Protein AF-A0A7S1X7X1-F1 (afdb_monomer)

Organism: NCBI:txid63592

InterPro domains:
  IPR034575 Outer envelope pore protein 21 [PTHR35993] (1-181)

Sequence (181 aa):
MQTSMIFGNQRKLGLLFRERFTSEENVSLTVDAVVNTDNCSFQGRGCVFKRFEANNGMMTHVLDKVDIGGAYSTDNDDFLATARARKTWSVGKGNRTASLKVGGEAEINTNQKVEARGRVELSTKLMNFTDEQDLKLKLGYGHKRIGVSNQFLKGPYGCIRENNWSLMTDFKDFVEVKYDL

Structure (mmCIF, N/CA/C/O backbone):
data_AF-A0A7S1X7X1-F1
#
_entry.id   AF-A0A7S1X7X1-F1
#
loop_
_atom_site.group_PDB
_atom_site.id
_atom_site.type_symbol
_atom_site.label_atom_id
_atom_site.label_alt_id
_atom_site.label_comp_id
_atom_site.label_asym_id
_atom_site.label_entity_id
_atom_site.label_seq_id
_atom_site.pdbx_PDB_ins_code
_atom_site.Cartn_x
_atom_site.Cartn_y
_atom_site.Cartn_z
_atom_site.occupancy
_atom_site.B_iso_or_equiv
_atom_site.auth_seq_id
_atom_site.auth_comp_id
_atom_site.auth_asym_id
_atom_site.auth_atom_id
_atom_site.pdbx_PDB_model_num
ATOM 1 N N . MET A 1 1 ? 5.419 -12.856 6.794 1.00 75.06 1 MET A N 1
ATOM 2 C CA . MET A 1 1 ? 6.155 -12.578 5.526 1.00 75.06 1 MET A CA 1
ATOM 3 C C . MET A 1 1 ? 5.126 -12.500 4.406 1.00 75.06 1 MET A C 1
ATOM 5 O O . MET A 1 1 ? 4.113 -13.173 4.518 1.00 75.06 1 MET A O 1
ATOM 9 N N . GLN A 1 2 ? 5.307 -11.689 3.360 1.00 80.62 2 GLN A N 1
ATOM 10 C CA . GLN A 1 2 ? 4.321 -11.614 2.275 1.00 80.62 2 GLN A CA 1
ATOM 11 C C . GLN A 1 2 ? 4.918 -12.069 0.942 1.00 80.62 2 GLN A C 1
ATOM 13 O O . GLN A 1 2 ? 5.970 -11.576 0.530 1.00 80.62 2 GLN A O 1
ATOM 18 N N . THR A 1 3 ? 4.169 -12.909 0.229 1.00 82.19 3 THR A N 1
ATOM 19 C CA . THR A 1 3 ? 4.451 -13.267 -1.163 1.00 82.19 3 THR A CA 1
ATOM 20 C C . THR A 1 3 ? 3.250 -12.917 -2.033 1.00 82.19 3 THR A C 1
ATOM 22 O O . THR A 1 3 ? 2.100 -13.125 -1.638 1.00 82.19 3 THR A O 1
ATOM 25 N N . SER A 1 4 ? 3.479 -12.357 -3.217 1.00 79.75 4 SER A N 1
ATOM 26 C CA . SER A 1 4 ? 2.411 -12.201 -4.202 1.00 79.75 4 SER A CA 1
ATOM 27 C C . SER A 1 4 ? 2.860 -12.503 -5.619 1.00 79.75 4 SER A C 1
ATOM 29 O O . SER A 1 4 ? 4.033 -12.408 -5.978 1.00 79.75 4 SER A O 1
ATOM 31 N N . MET A 1 5 ? 1.877 -12.913 -6.405 1.00 82.69 5 MET A N 1
ATOM 32 C CA . MET A 1 5 ? 1.975 -13.186 -7.818 1.00 82.69 5 MET A CA 1
ATOM 33 C C . MET A 1 5 ? 1.277 -12.056 -8.567 1.00 82.69 5 MET A C 1
ATOM 35 O O . MET A 1 5 ? 0.099 -11.784 -8.332 1.00 82.69 5 MET A O 1
ATOM 39 N N . ILE A 1 6 ? 2.008 -11.390 -9.452 1.00 80.06 6 ILE A N 1
ATOM 40 C CA . ILE A 1 6 ? 1.532 -10.221 -10.186 1.00 80.06 6 ILE A CA 1
ATOM 41 C C . ILE A 1 6 ? 1.412 -10.580 -11.664 1.00 80.06 6 ILE A C 1
ATOM 43 O O . ILE A 1 6 ? 2.379 -11.028 -12.275 1.00 80.06 6 ILE A O 1
ATOM 47 N N . PHE A 1 7 ? 0.242 -10.319 -12.241 1.00 79.69 7 PHE A N 1
ATOM 48 C CA . PHE A 1 7 ? -0.024 -10.381 -13.672 1.00 79.69 7 PHE A CA 1
ATOM 49 C C . PHE A 1 7 ? -0.391 -8.980 -14.165 1.00 79.69 7 PHE A C 1
ATOM 51 O O . PHE A 1 7 ? -1.381 -8.400 -13.723 1.00 79.69 7 PHE A O 1
ATOM 58 N N . GLY A 1 8 ? 0.429 -8.412 -15.052 1.00 70.12 8 GLY A N 1
ATOM 59 C CA . GLY A 1 8 ? 0.261 -7.043 -15.560 1.00 70.12 8 GLY A CA 1
ATOM 60 C C . GLY A 1 8 ? 0.082 -6.950 -17.076 1.00 70.12 8 GLY A C 1
ATOM 61 O O . GLY A 1 8 ? 0.086 -7.965 -17.768 1.00 70.12 8 GLY A O 1
ATOM 62 N N . ASN A 1 9 ? 0.026 -5.710 -17.588 1.00 58.03 9 ASN A N 1
ATOM 63 C CA . ASN A 1 9 ? -0.358 -5.296 -18.957 1.00 58.03 9 ASN A CA 1
ATOM 64 C C . ASN A 1 9 ? 0.498 -5.846 -20.129 1.00 58.03 9 ASN A C 1
ATOM 66 O O . ASN A 1 9 ? 0.410 -5.391 -21.262 1.00 58.03 9 ASN A O 1
ATOM 70 N N . GLN A 1 10 ? 1.354 -6.830 -19.864 1.00 54.00 10 GLN A N 1
ATOM 71 C CA . GLN A 1 10 ? 2.098 -7.600 -20.864 1.00 54.00 10 GLN A CA 1
ATOM 72 C C . GLN A 1 10 ? 2.007 -9.118 -20.623 1.00 54.00 10 GLN A C 1
ATOM 74 O O . GLN A 1 10 ? 2.819 -9.865 -21.155 1.00 54.00 10 GLN A O 1
ATOM 79 N N . ARG A 1 11 ? 1.064 -9.587 -19.786 1.00 53.50 11 ARG A N 1
ATOM 80 C CA . ARG A 1 11 ? 0.976 -10.976 -19.284 1.00 53.50 11 ARG A CA 1
ATOM 81 C C . ARG A 1 11 ? 2.267 -11.478 -18.629 1.00 53.50 11 ARG A C 1
ATOM 83 O O . ARG A 1 11 ? 2.498 -12.678 -18.535 1.00 53.50 11 ARG A O 1
ATOM 90 N N . LYS A 1 12 ? 3.106 -10.551 -18.172 1.00 69.00 12 LYS A N 1
ATOM 91 C CA . LYS A 1 12 ? 4.350 -10.861 -17.476 1.00 69.00 12 LYS A CA 1
ATOM 92 C C . LYS A 1 12 ? 4.026 -11.217 -16.038 1.00 69.00 12 LYS A C 1
ATOM 94 O O . LYS A 1 12 ? 3.314 -10.469 -15.363 1.00 69.00 12 LYS A O 1
ATOM 99 N N . LEU A 1 13 ? 4.531 -12.371 -15.630 1.00 78.25 13 LEU A N 1
ATOM 100 C CA . LEU A 1 13 ? 4.419 -12.900 -14.287 1.00 78.25 13 LEU A CA 1
ATOM 101 C C . LEU A 1 13 ? 5.568 -12.332 -13.442 1.00 78.25 13 LEU A C 1
ATOM 103 O O . LEU A 1 13 ? 6.739 -12.423 -13.807 1.00 78.25 13 LEU A O 1
ATOM 107 N N . GLY A 1 14 ? 5.218 -11.712 -12.320 1.00 82.38 14 GLY A N 1
ATOM 108 C CA . GLY A 1 14 ? 6.169 -11.225 -11.327 1.00 82.38 14 GLY A CA 1
ATOM 109 C C . GLY A 1 14 ? 5.946 -11.901 -9.982 1.00 82.38 14 GLY A C 1
ATOM 110 O O . GLY A 1 14 ? 4.802 -12.057 -9.551 1.00 82.38 14 GLY A O 1
ATOM 111 N N . LEU A 1 15 ? 7.033 -12.275 -9.311 1.00 84.56 15 LEU A N 1
ATOM 112 C CA . LEU A 1 15 ? 7.012 -12.732 -7.924 1.00 84.56 15 LEU A CA 1
ATOM 113 C C . LEU A 1 15 ? 7.460 -11.585 -7.025 1.00 84.56 15 LEU A C 1
ATOM 115 O O . LEU A 1 15 ? 8.602 -11.137 -7.125 1.00 84.56 15 LEU A O 1
ATOM 119 N N . LEU A 1 16 ? 6.565 -11.108 -6.163 1.00 84.56 16 LEU A N 1
ATOM 120 C CA . LEU A 1 16 ? 6.867 -10.114 -5.141 1.00 84.56 16 LEU A CA 1
ATOM 121 C C . LEU A 1 16 ? 7.125 -10.805 -3.809 1.00 84.56 16 LEU A C 1
ATOM 123 O O . LEU A 1 16 ? 6.301 -11.579 -3.320 1.00 84.56 16 LEU A O 1
ATOM 127 N N . PHE A 1 17 ? 8.211 -10.396 -3.173 1.00 85.12 17 PHE A N 1
ATOM 128 C CA . PHE A 1 17 ? 8.512 -10.661 -1.780 1.00 85.12 17 PHE A CA 1
ATOM 129 C C . PHE A 1 17 ? 8.470 -9.343 -1.026 1.00 85.12 17 PHE A C 1
ATOM 131 O O . PHE A 1 17 ? 9.083 -8.359 -1.440 1.00 85.12 17 PHE A O 1
ATOM 138 N N . ARG A 1 18 ? 7.726 -9.314 0.074 1.00 87.81 18 ARG A N 1
ATOM 139 C CA . ARG A 1 18 ? 7.678 -8.164 0.968 1.00 87.81 18 ARG A CA 1
ATOM 140 C C . ARG A 1 18 ? 7.848 -8.620 2.398 1.00 87.81 18 ARG A C 1
ATOM 142 O O . ARG A 1 18 ? 7.109 -9.476 2.892 1.00 87.81 18 ARG A O 1
ATOM 149 N N . GLU A 1 19 ? 8.743 -7.943 3.093 1.00 87.88 19 GLU A N 1
ATOM 150 C CA . GLU A 1 19 ? 8.911 -8.101 4.523 1.00 87.88 19 GLU A CA 1
ATOM 151 C C . GLU A 1 19 ? 8.876 -6.753 5.221 1.00 87.88 19 GLU A C 1
ATOM 153 O O . GLU A 1 19 ? 9.369 -5.741 4.719 1.00 87.88 19 GLU A O 1
ATOM 158 N N . ARG A 1 20 ? 8.228 -6.733 6.383 1.00 88.06 20 ARG A N 1
ATOM 159 C CA . ARG A 1 20 ? 8.067 -5.530 7.176 1.00 88.06 20 ARG A CA 1
ATOM 160 C C . ARG A 1 20 ? 8.475 -5.807 8.608 1.00 88.06 20 ARG A C 1
ATOM 162 O O . ARG A 1 20 ? 7.819 -6.580 9.296 1.00 88.06 20 ARG A O 1
ATOM 169 N N . PHE A 1 21 ? 9.481 -5.075 9.054 1.00 88.94 21 PHE A N 1
ATOM 170 C CA . PHE A 1 21 ? 9.950 -5.067 10.427 1.00 88.94 21 PHE A CA 1
ATOM 171 C C . PHE A 1 21 ? 9.418 -3.816 11.114 1.00 88.94 21 PHE A C 1
ATOM 173 O O . PHE A 1 21 ? 9.468 -2.714 10.560 1.00 88.94 21 PHE A O 1
ATOM 180 N N . THR A 1 22 ? 8.878 -3.976 12.313 1.00 87.75 22 THR A N 1
ATOM 181 C CA . THR A 1 22 ? 8.401 -2.871 13.147 1.00 87.75 22 THR A CA 1
ATOM 182 C C . THR A 1 22 ? 9.111 -2.926 14.483 1.00 87.75 22 THR A C 1
ATOM 184 O O . THR A 1 22 ? 9.078 -3.957 15.142 1.00 87.75 22 THR A O 1
ATOM 187 N N . SER A 1 23 ? 9.740 -1.818 14.860 1.00 89.12 23 SER A N 1
ATOM 188 C CA . SER A 1 23 ? 10.317 -1.612 16.186 1.00 89.12 23 SER A CA 1
ATOM 189 C C . SER A 1 23 ? 9.257 -1.069 17.148 1.00 89.12 23 SER A C 1
ATOM 191 O O . SER A 1 23 ? 8.293 -0.426 16.717 1.00 89.12 23 SER A O 1
ATOM 193 N N . GLU A 1 24 ? 9.468 -1.285 18.446 1.00 85.50 24 GLU A N 1
ATOM 194 C CA . GLU A 1 24 ? 8.646 -0.745 19.536 1.00 85.50 24 GLU A CA 1
ATOM 195 C C . GLU A 1 24 ? 8.566 0.788 19.496 1.00 85.50 24 GLU A C 1
ATOM 197 O O . GLU A 1 24 ? 7.541 1.378 19.826 1.00 85.50 24 GLU A O 1
ATOM 202 N N . GLU A 1 25 ? 9.596 1.452 18.970 1.00 86.31 25 GLU A N 1
ATOM 203 C CA . GLU A 1 25 ? 9.629 2.908 18.833 1.00 86.31 25 GLU A CA 1
ATOM 204 C C . GLU A 1 25 ? 8.839 3.446 17.626 1.00 86.31 25 GLU A C 1
ATOM 206 O O . GLU A 1 25 ? 9.125 4.539 17.132 1.00 86.31 25 GLU A O 1
ATOM 211 N N . ASN A 1 26 ? 7.873 2.707 17.079 1.00 87.81 26 ASN A N 1
ATOM 212 C CA . ASN A 1 26 ? 7.107 3.121 15.895 1.00 87.81 26 ASN A CA 1
ATOM 213 C C . ASN A 1 26 ? 7.971 3.384 14.644 1.00 87.81 26 ASN A C 1
ATOM 215 O O . ASN A 1 26 ? 7.577 4.129 13.744 1.00 87.81 26 ASN A O 1
ATOM 219 N N . VAL A 1 27 ? 9.149 2.768 14.551 1.00 89.81 27 VAL A N 1
ATOM 220 C CA . VAL A 1 27 ? 9.949 2.746 13.319 1.00 89.81 27 VAL A CA 1
ATOM 221 C C . VAL A 1 27 ? 9.577 1.498 12.533 1.00 89.81 27 VAL A C 1
ATOM 223 O O . VAL A 1 27 ? 9.472 0.413 13.101 1.00 89.81 27 VAL A O 1
ATOM 226 N N . SER A 1 28 ? 9.372 1.627 11.224 1.00 91.06 28 SER A N 1
ATOM 227 C CA . SER A 1 28 ? 9.168 0.475 10.353 1.00 91.06 28 SER A CA 1
ATOM 228 C C . SER A 1 28 ? 10.110 0.470 9.164 1.00 91.06 28 SER A C 1
ATOM 230 O O . SER A 1 28 ? 10.152 1.443 8.412 1.00 91.06 28 SER A O 1
ATOM 232 N N . LEU A 1 29 ? 10.791 -0.657 8.984 1.00 91.12 29 LEU A N 1
ATOM 233 C CA . LEU A 1 29 ? 11.561 -1.000 7.798 1.00 91.12 29 LEU A CA 1
ATOM 234 C C . LEU A 1 29 ? 10.695 -1.910 6.924 1.00 91.12 29 LEU A C 1
ATOM 236 O O . LEU A 1 29 ? 10.065 -2.842 7.415 1.00 91.12 29 LEU A O 1
ATOM 240 N N . THR A 1 30 ? 10.603 -1.622 5.635 1.00 90.12 30 THR A N 1
ATOM 241 C CA . THR A 1 30 ? 9.925 -2.471 4.652 1.00 90.12 30 THR A CA 1
ATOM 242 C C . THR A 1 30 ? 10.872 -2.717 3.499 1.00 90.12 30 THR A C 1
ATOM 244 O O . THR A 1 30 ? 11.404 -1.760 2.939 1.00 90.12 30 THR A O 1
ATOM 247 N N . VAL A 1 31 ? 11.078 -3.982 3.163 1.00 88.50 31 VAL A N 1
ATOM 248 C CA . VAL A 1 31 ? 11.886 -4.398 2.022 1.00 88.50 31 VAL A CA 1
ATOM 249 C C . VAL A 1 31 ? 10.969 -5.122 1.055 1.00 88.50 31 VAL A C 1
ATOM 251 O O . VAL A 1 31 ? 10.324 -6.103 1.424 1.00 88.50 31 VAL A O 1
ATOM 254 N N . ASP A 1 32 ? 10.912 -4.604 -0.165 1.00 87.44 32 ASP A N 1
ATOM 255 C CA . ASP A 1 32 ? 10.144 -5.151 -1.271 1.00 87.44 32 ASP A CA 1
ATOM 256 C C . ASP A 1 32 ? 11.111 -5.584 -2.368 1.00 87.44 32 ASP A C 1
ATOM 258 O O . ASP A 1 32 ? 12.030 -4.842 -2.714 1.00 87.44 32 ASP A O 1
ATOM 262 N N . ALA A 1 33 ? 10.890 -6.758 -2.940 1.00 86.12 33 ALA A N 1
ATOM 263 C CA . ALA A 1 33 ? 11.669 -7.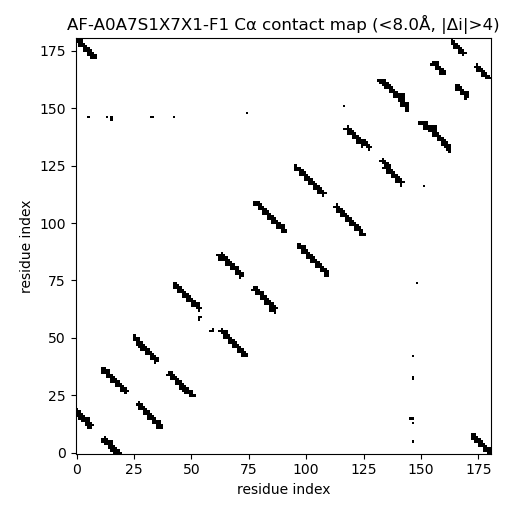271 -4.053 1.00 86.12 33 ALA A CA 1
ATOM 264 C C . ALA A 1 33 ? 10.752 -7.937 -5.071 1.00 86.12 33 ALA A C 1
ATOM 266 O O . ALA A 1 33 ? 9.893 -8.733 -4.695 1.00 86.12 33 ALA A O 1
ATOM 267 N N . VAL A 1 34 ? 10.938 -7.631 -6.351 1.00 85.00 34 VAL A N 1
ATOM 268 C CA . VAL A 1 34 ? 10.198 -8.241 -7.452 1.00 85.00 34 VAL A CA 1
ATOM 269 C C . VAL A 1 34 ? 11.144 -8.893 -8.430 1.00 85.00 34 VAL A C 1
ATOM 271 O O . VAL A 1 34 ? 12.086 -8.273 -8.917 1.00 85.00 34 VAL A O 1
ATOM 274 N N . VAL A 1 35 ? 10.850 -10.154 -8.723 1.00 86.69 35 VAL A N 1
ATOM 275 C CA . VAL A 1 35 ? 11.524 -10.939 -9.750 1.00 86.69 35 VAL A CA 1
ATOM 276 C C . VAL A 1 35 ? 10.563 -11.107 -10.913 1.00 86.69 35 VAL A C 1
ATOM 278 O O . VAL A 1 35 ? 9.477 -11.667 -10.755 1.00 86.69 35 VAL A O 1
ATOM 281 N N . ASN A 1 36 ? 10.956 -10.617 -12.083 1.00 82.69 36 ASN A N 1
ATOM 282 C CA . ASN A 1 36 ? 10.229 -10.869 -13.319 1.00 82.69 36 ASN A CA 1
ATOM 283 C C . ASN A 1 36 ? 10.624 -12.248 -13.860 1.00 82.69 36 ASN A C 1
ATOM 285 O O . ASN A 1 36 ? 11.807 -12.516 -14.056 1.00 82.69 36 ASN A O 1
ATOM 289 N N . THR A 1 37 ? 9.652 -13.126 -14.097 1.00 83.38 37 THR A N 1
ATOM 290 C CA . THR A 1 37 ? 9.929 -14.512 -14.506 1.00 83.38 37 THR A CA 1
ATOM 291 C C . THR A 1 37 ? 10.293 -14.657 -15.984 1.00 83.38 37 THR A C 1
ATOM 293 O O . THR A 1 37 ? 10.736 -15.724 -16.383 1.00 83.38 37 THR A O 1
ATOM 296 N N . ASP A 1 38 ? 10.079 -13.624 -16.802 1.00 82.56 38 ASP A N 1
ATOM 297 C CA . ASP A 1 38 ? 10.364 -13.643 -18.245 1.00 82.56 38 ASP A CA 1
ATOM 298 C C . ASP A 1 38 ? 11.859 -13.423 -18.531 1.00 82.56 38 ASP A C 1
ATOM 300 O O . ASP A 1 38 ? 12.499 -14.174 -19.260 1.00 82.56 38 ASP A O 1
ATOM 304 N N . ASN A 1 39 ? 12.446 -12.408 -17.895 1.00 81.56 39 ASN A N 1
ATOM 305 C CA . ASN A 1 39 ? 13.832 -11.985 -18.118 1.00 81.56 39 ASN A CA 1
ATOM 306 C C . ASN A 1 39 ? 14.728 -12.144 -16.877 1.00 81.56 39 ASN A C 1
ATOM 308 O O . ASN A 1 39 ? 15.867 -11.679 -16.892 1.00 81.56 39 ASN A O 1
ATOM 312 N N . CYS A 1 40 ? 14.206 -12.725 -15.792 1.00 80.88 40 CYS A N 1
ATOM 313 C CA . CYS A 1 40 ? 14.877 -12.838 -14.494 1.00 80.88 40 CYS A CA 1
ATOM 314 C C . CYS A 1 40 ? 15.381 -11.496 -13.930 1.00 80.88 40 CYS A C 1
ATOM 316 O O . CYS A 1 40 ? 16.285 -11.479 -13.093 1.00 80.88 40 CYS A O 1
ATOM 318 N N . SER A 1 41 ? 14.820 -10.359 -14.364 1.00 82.88 41 SER A N 1
ATOM 319 C CA . SER A 1 41 ? 15.233 -9.056 -13.844 1.00 82.88 41 SER A CA 1
ATOM 320 C C . SER A 1 41 ? 14.734 -8.868 -12.417 1.00 82.88 41 SER A C 1
ATOM 322 O O . SER A 1 41 ? 13.586 -9.203 -12.107 1.00 82.88 41 SER A O 1
ATOM 324 N N . PHE A 1 42 ? 15.579 -8.267 -11.587 1.00 82.62 42 PHE A N 1
ATOM 325 C CA . PHE A 1 42 ? 15.311 -8.002 -10.181 1.00 82.62 42 PHE A CA 1
ATOM 326 C C . PHE A 1 42 ? 15.081 -6.509 -9.936 1.00 82.62 42 PHE A C 1
ATOM 328 O O . PHE A 1 42 ? 15.837 -5.675 -10.430 1.00 82.62 42 PHE A O 1
ATOM 335 N N . GLN A 1 43 ? 14.063 -6.188 -9.141 1.00 84.19 43 GLN A N 1
ATOM 336 C CA . GLN A 1 43 ? 13.751 -4.831 -8.695 1.00 84.19 43 GLN A CA 1
ATOM 337 C C . GLN A 1 43 ? 13.580 -4.830 -7.180 1.00 84.19 43 GLN A C 1
ATOM 339 O O . GLN A 1 43 ? 12.740 -5.555 -6.654 1.00 84.19 43 GLN A O 1
ATOM 344 N N . GLY A 1 44 ? 14.364 -4.026 -6.472 1.00 84.44 44 GLY A N 1
ATOM 345 C CA . GLY A 1 44 ? 14.341 -3.908 -5.021 1.00 84.44 44 GLY A CA 1
ATOM 346 C C . GLY A 1 44 ? 13.936 -2.511 -4.566 1.00 84.44 44 GLY A C 1
ATOM 347 O O . GLY A 1 44 ? 14.305 -1.497 -5.163 1.00 84.44 44 GLY A O 1
ATOM 348 N N . ARG A 1 45 ? 13.207 -2.442 -3.455 1.00 87.38 45 ARG A N 1
ATOM 349 C CA . ARG A 1 45 ? 12.899 -1.192 -2.766 1.00 87.38 45 ARG A CA 1
ATOM 350 C C . ARG A 1 45 ? 12.999 -1.371 -1.258 1.00 87.38 45 ARG A C 1
ATOM 352 O O . ARG A 1 45 ? 12.255 -2.145 -0.664 1.00 87.38 45 ARG A O 1
ATOM 359 N N . GLY A 1 46 ? 13.872 -0.590 -0.633 1.00 89.62 46 GLY A N 1
ATOM 360 C CA . GLY A 1 46 ? 13.969 -0.475 0.820 1.00 89.62 46 GLY A CA 1
ATOM 361 C C . GLY A 1 46 ? 13.284 0.799 1.296 1.00 89.62 46 GLY A C 1
ATOM 362 O O . GLY A 1 46 ? 13.458 1.854 0.695 1.00 89.62 46 GLY A O 1
ATOM 363 N N . CYS A 1 47 ? 12.491 0.726 2.359 1.00 90.38 47 CYS A N 1
ATOM 364 C CA . CYS A 1 47 ? 11.821 1.884 2.942 1.00 90.38 47 CYS A CA 1
ATOM 365 C C . CYS A 1 47 ? 11.968 1.899 4.459 1.00 90.38 47 CYS A C 1
ATOM 367 O O . CYS A 1 47 ? 11.640 0.911 5.108 1.00 90.38 47 CYS A O 1
ATOM 369 N N . VAL A 1 48 ? 12.340 3.040 5.029 1.00 93.31 48 VAL A N 1
ATOM 370 C CA . VAL A 1 48 ? 12.376 3.266 6.476 1.00 93.31 48 VAL A CA 1
ATOM 371 C C . VAL A 1 48 ? 11.452 4.422 6.806 1.00 93.31 48 VAL A C 1
ATOM 373 O O . VAL A 1 48 ? 11.575 5.494 6.225 1.00 93.31 48 VAL A O 1
ATOM 376 N N . PHE A 1 49 ? 10.538 4.213 7.748 1.00 93.25 49 PHE A N 1
ATOM 377 C CA . PHE A 1 49 ? 9.575 5.220 8.182 1.00 93.25 49 PHE A CA 1
ATOM 378 C C . PHE A 1 49 ? 9.508 5.303 9.699 1.00 93.25 49 PHE A C 1
ATOM 380 O O . PHE A 1 49 ? 9.379 4.277 10.364 1.00 93.25 49 PHE A O 1
ATOM 387 N N . LYS A 1 50 ? 9.497 6.521 10.237 1.00 92.88 50 LYS A N 1
ATOM 388 C CA . LYS A 1 50 ? 9.023 6.805 11.590 1.00 92.88 50 LYS A CA 1
ATOM 389 C C . LYS A 1 50 ? 7.533 7.120 11.522 1.00 92.88 50 LYS A C 1
ATOM 391 O O . LYS A 1 50 ? 7.108 7.968 10.736 1.00 92.88 50 LYS A O 1
ATOM 396 N N . ARG A 1 51 ? 6.747 6.429 12.340 1.00 90.75 51 ARG A N 1
ATOM 397 C CA . ARG A 1 51 ? 5.306 6.627 12.459 1.00 90.75 51 ARG A CA 1
ATOM 398 C C . ARG A 1 51 ? 4.974 7.535 13.632 1.00 90.75 51 ARG A C 1
ATOM 400 O O . ARG A 1 51 ? 5.453 7.333 14.744 1.00 90.75 51 ARG A O 1
ATOM 407 N N . PHE A 1 52 ? 4.061 8.457 13.374 1.00 88.75 52 PHE A N 1
ATOM 408 C CA . PHE A 1 52 ? 3.437 9.339 14.342 1.00 88.75 52 PHE A CA 1
ATOM 409 C C . PHE A 1 52 ? 1.936 9.070 14.340 1.00 88.75 52 PHE A C 1
ATOM 411 O O . PHE A 1 52 ? 1.271 9.142 13.301 1.00 88.75 52 PHE A O 1
ATOM 418 N N . GLU A 1 53 ? 1.401 8.724 15.504 1.00 85.69 53 GLU A N 1
ATOM 419 C CA . GLU A 1 53 ? -0.032 8.532 15.692 1.00 85.69 53 GLU A CA 1
ATOM 420 C C . GLU A 1 53 ? -0.622 9.785 16.328 1.00 85.69 53 GLU A C 1
ATOM 422 O O . GLU A 1 53 ? -0.097 10.310 17.313 1.00 85.69 53 GLU A O 1
ATOM 427 N N . ALA A 1 54 ? -1.706 10.289 15.745 1.00 77.69 54 ALA A N 1
ATOM 428 C CA . ALA A 1 54 ? -2.433 11.411 16.307 1.00 77.69 54 ALA A CA 1
ATOM 429 C C . ALA A 1 54 ? -3.297 10.878 17.456 1.00 77.69 54 ALA A C 1
ATOM 431 O O . ALA A 1 54 ? -4.464 10.557 17.261 1.00 77.69 54 ALA A O 1
ATOM 432 N N . ASN A 1 55 ? -2.695 10.736 18.639 1.00 67.50 55 ASN A N 1
ATOM 433 C CA . ASN A 1 55 ? -3.382 10.181 19.806 1.00 67.50 55 ASN A CA 1
ATOM 434 C C . ASN A 1 55 ? -3.907 11.266 20.757 1.00 67.50 55 ASN A C 1
ATOM 436 O O . ASN A 1 55 ? -4.844 10.987 21.488 1.00 67.50 55 ASN A O 1
ATOM 440 N N . ASN A 1 56 ? -3.384 12.501 20.711 1.00 55.72 56 ASN A N 1
ATOM 441 C CA . ASN A 1 56 ? -3.864 13.632 21.518 1.00 55.72 56 ASN A CA 1
ATOM 442 C C . ASN A 1 56 ? -3.655 14.976 20.787 1.00 55.72 56 ASN A C 1
ATOM 444 O O . ASN A 1 56 ? -2.538 15.284 20.374 1.00 55.72 56 ASN A O 1
ATOM 448 N N . GLY A 1 57 ? -4.717 15.782 20.634 1.00 64.06 57 GLY A N 1
ATOM 449 C CA . GLY A 1 57 ? -4.657 17.158 20.104 1.00 64.06 57 GLY A CA 1
ATOM 450 C C . GLY A 1 57 ? -5.597 17.466 18.926 1.00 64.06 57 GLY A C 1
ATOM 451 O O . GLY A 1 57 ? -6.333 16.609 18.439 1.00 64.06 57 GLY A O 1
ATOM 452 N N . MET A 1 58 ? -5.542 18.707 18.429 1.00 58.31 58 MET A N 1
ATOM 453 C CA . MET A 1 58 ? -6.395 19.227 17.339 1.00 58.31 58 MET A CA 1
ATOM 454 C C . MET A 1 58 ? -6.227 18.462 16.006 1.00 58.31 58 MET A C 1
ATOM 456 O O . MET A 1 58 ? -7.143 18.409 15.189 1.00 58.31 58 MET A O 1
ATOM 460 N N . MET A 1 59 ? -5.076 17.808 15.810 1.00 61.59 59 MET A N 1
ATOM 461 C CA . MET A 1 59 ? -4.757 16.986 14.631 1.00 61.59 59 MET A CA 1
ATOM 462 C C . MET A 1 59 ? -5.599 15.705 14.517 1.00 61.59 59 MET A C 1
ATOM 464 O O . MET A 1 59 ? -5.741 15.179 13.414 1.00 61.59 59 MET A O 1
ATOM 468 N N . THR A 1 60 ? -6.189 15.218 15.614 1.00 66.69 60 THR A N 1
ATOM 469 C CA . THR A 1 60 ? -6.967 13.961 15.643 1.00 66.69 60 THR A CA 1
ATOM 470 C C . THR A 1 60 ? -8.210 14.006 14.751 1.00 66.69 60 THR A C 1
ATOM 472 O O . THR A 1 60 ? -8.612 12.991 14.178 1.00 66.69 60 THR A O 1
ATOM 475 N N . HIS A 1 61 ? -8.798 15.188 14.555 1.00 68.38 61 HIS A N 1
ATOM 476 C CA . HIS A 1 61 ? -9.933 15.372 13.651 1.00 68.38 61 HIS A CA 1
ATOM 477 C C . HIS A 1 61 ? -9.533 15.294 12.172 1.00 68.38 61 HIS A C 1
ATOM 479 O O . HIS A 1 61 ? -10.354 14.908 11.340 1.00 68.38 61 HIS A O 1
ATOM 485 N N . VAL A 1 62 ? -8.273 15.600 11.846 1.00 73.81 62 VAL A N 1
ATOM 486 C CA . VAL A 1 62 ? -7.791 15.735 10.464 1.00 73.81 62 VAL A CA 1
ATOM 487 C C . VAL A 1 62 ? -7.062 14.474 9.993 1.00 73.81 62 VAL A C 1
ATOM 489 O O . VAL A 1 62 ? -7.288 14.020 8.873 1.00 73.81 62 VAL A O 1
ATOM 492 N N . LEU A 1 63 ? -6.224 13.867 10.839 1.00 84.06 63 LEU A N 1
ATOM 493 C CA . LEU A 1 63 ? -5.380 12.719 10.493 1.00 84.06 63 LEU A CA 1
ATOM 494 C C . LEU A 1 63 ? -5.365 11.687 11.620 1.00 84.06 63 LEU A C 1
ATOM 496 O O . LEU A 1 63 ? -5.434 12.043 12.790 1.00 84.06 63 LEU A O 1
ATOM 500 N N . ASP A 1 64 ? -5.246 10.407 11.264 1.00 86.50 64 ASP A N 1
ATOM 501 C CA . ASP A 1 64 ? -5.008 9.347 12.254 1.00 86.50 64 ASP A CA 1
ATOM 502 C C . ASP A 1 64 ? -3.516 9.061 12.394 1.00 86.50 64 ASP A C 1
ATOM 504 O O . ASP A 1 64 ? -3.011 8.859 13.495 1.00 86.50 64 ASP A O 1
ATOM 508 N N . LYS A 1 65 ? -2.812 8.971 11.255 1.00 88.38 65 LYS A N 1
ATOM 509 C CA . LYS A 1 65 ? -1.399 8.577 11.218 1.00 88.38 65 LYS A CA 1
ATOM 510 C C . LYS A 1 65 ? -0.631 9.363 10.175 1.00 88.38 65 LYS A C 1
ATOM 512 O O . LYS A 1 65 ? -1.137 9.587 9.070 1.00 88.38 65 LYS A O 1
ATOM 517 N N . VAL A 1 66 ? 0.607 9.685 10.523 1.00 90.81 66 VAL A N 1
ATOM 518 C CA . VAL A 1 66 ? 1.601 10.284 9.639 1.00 90.81 66 VAL A CA 1
ATOM 519 C C . VAL A 1 66 ? 2.868 9.440 9.704 1.00 90.81 66 VAL A C 1
ATOM 521 O O . VAL A 1 66 ? 3.376 9.175 10.786 1.00 90.81 66 VAL A O 1
ATOM 524 N N . ASP A 1 67 ? 3.372 9.003 8.556 1.00 91.44 67 ASP A N 1
ATOM 525 C CA . ASP A 1 67 ? 4.642 8.290 8.446 1.00 91.44 67 ASP A CA 1
ATOM 526 C C . ASP A 1 67 ? 5.627 9.195 7.679 1.00 91.44 67 ASP A C 1
ATOM 528 O O . ASP A 1 67 ? 5.315 9.647 6.576 1.00 91.44 67 ASP A O 1
ATOM 532 N N . ILE A 1 68 ? 6.807 9.464 8.243 1.00 92.88 68 ILE A N 1
ATOM 533 C CA . ILE A 1 68 ? 7.870 10.262 7.605 1.00 92.88 68 ILE A CA 1
ATOM 534 C C . ILE A 1 68 ? 9.124 9.407 7.519 1.00 92.88 68 ILE A C 1
ATOM 536 O O . ILE A 1 68 ? 9.481 8.721 8.478 1.00 92.88 68 ILE A O 1
ATOM 540 N N . GLY A 1 69 ? 9.797 9.422 6.375 1.00 93.19 69 GLY A N 1
ATOM 541 C CA . GLY A 1 69 ? 11.034 8.678 6.228 1.00 93.19 69 GLY A CA 1
ATOM 542 C C . GLY A 1 69 ? 11.601 8.700 4.823 1.00 93.19 69 GLY A C 1
ATOM 543 O O . GLY A 1 69 ? 11.368 9.637 4.065 1.00 93.19 69 GLY A O 1
ATOM 544 N N . GLY A 1 70 ? 12.366 7.667 4.497 1.00 91.69 70 GLY A N 1
ATOM 545 C CA . GLY A 1 70 ? 13.092 7.549 3.242 1.00 91.69 70 GLY A CA 1
ATOM 546 C C . GLY A 1 70 ? 12.816 6.222 2.553 1.00 91.69 70 GLY A C 1
ATOM 547 O O . GLY A 1 70 ? 12.566 5.205 3.204 1.00 91.69 70 GLY A O 1
ATOM 548 N N . ALA A 1 71 ? 12.885 6.219 1.230 1.00 89.31 71 ALA A N 1
ATOM 549 C CA . ALA A 1 71 ? 12.920 5.007 0.433 1.00 89.31 71 ALA A CA 1
ATOM 550 C C . ALA A 1 71 ? 14.093 5.050 -0.544 1.00 89.31 71 ALA A C 1
ATOM 552 O O . ALA A 1 71 ? 14.430 6.110 -1.051 1.00 89.31 71 ALA A O 1
ATOM 553 N N . TYR A 1 72 ? 14.678 3.897 -0.825 1.00 88.06 72 TYR A N 1
ATOM 554 C CA . TYR A 1 72 ? 15.649 3.709 -1.893 1.00 88.06 72 TYR A CA 1
ATOM 555 C C . TYR A 1 72 ? 15.092 2.677 -2.868 1.00 88.06 72 TYR A C 1
ATOM 557 O O . TYR A 1 72 ? 14.537 1.660 -2.440 1.00 88.06 72 TYR A O 1
ATOM 565 N N . SER A 1 73 ? 15.190 2.960 -4.164 1.00 83.50 73 SER A N 1
ATOM 566 C CA . SER A 1 73 ? 14.657 2.112 -5.231 1.00 83.50 73 SER A CA 1
ATOM 567 C C . SER A 1 73 ? 15.766 1.784 -6.216 1.00 83.50 73 SER A C 1
ATOM 569 O O . SER A 1 73 ? 16.318 2.699 -6.820 1.00 83.50 73 SER A O 1
ATOM 571 N N . THR A 1 74 ? 16.040 0.498 -6.438 1.00 82.50 74 THR A N 1
ATOM 572 C CA . THR A 1 74 ? 17.098 0.069 -7.369 1.00 82.50 74 THR A CA 1
ATOM 573 C C . THR A 1 74 ? 16.786 0.447 -8.816 1.00 82.50 74 THR A C 1
ATOM 575 O O . THR A 1 74 ? 17.698 0.685 -9.591 1.00 82.50 74 THR A O 1
ATOM 578 N N . ASP A 1 75 ? 15.502 0.536 -9.179 1.00 77.25 75 ASP A N 1
ATOM 579 C CA . ASP A 1 75 ? 15.067 0.853 -10.550 1.00 77.25 75 ASP A CA 1
ATOM 580 C C . ASP A 1 75 ? 15.515 2.233 -11.037 1.00 77.25 75 ASP A C 1
ATOM 582 O O . ASP A 1 75 ? 15.827 2.406 -12.211 1.00 77.25 75 ASP A O 1
ATOM 586 N N . ASN A 1 76 ? 15.493 3.217 -10.137 1.00 74.44 76 ASN A N 1
ATOM 587 C CA . ASN A 1 76 ? 15.841 4.603 -10.447 1.00 74.44 76 ASN A CA 1
ATOM 588 C C . ASN A 1 76 ? 17.209 4.993 -9.880 1.00 74.44 76 ASN A C 1
ATOM 590 O O . ASN A 1 76 ? 17.632 6.121 -10.106 1.00 74.44 76 ASN A O 1
ATOM 594 N N . ASP A 1 77 ? 17.834 4.093 -9.113 1.00 84.00 77 ASP A N 1
ATOM 595 C CA . ASP A 1 77 ? 19.040 4.342 -8.321 1.00 84.00 77 ASP A CA 1
ATOM 596 C C . ASP A 1 77 ? 18.980 5.678 -7.552 1.00 84.00 77 ASP A C 1
ATOM 598 O O . ASP A 1 77 ? 19.867 6.523 -7.636 1.00 84.00 77 ASP A O 1
ATOM 602 N N . ASP A 1 78 ? 17.866 5.909 -6.846 1.00 85.62 78 ASP A N 1
ATOM 603 C CA . ASP A 1 78 ? 17.572 7.203 -6.219 1.00 85.62 78 ASP A CA 1
ATOM 604 C C . ASP A 1 78 ? 16.984 7.044 -4.811 1.00 85.62 78 ASP A C 1
ATOM 606 O O . ASP A 1 78 ? 16.263 6.083 -4.499 1.00 85.62 78 ASP A O 1
ATOM 610 N N . PHE A 1 79 ? 17.279 8.034 -3.969 1.00 88.00 79 PHE A N 1
ATOM 611 C CA . PHE A 1 79 ? 16.726 8.188 -2.633 1.00 88.00 79 PHE A CA 1
ATOM 612 C C . PHE A 1 79 ? 15.514 9.123 -2.659 1.00 88.00 79 PHE A C 1
ATOM 614 O O . PHE A 1 79 ? 15.520 10.204 -3.242 1.00 88.00 79 PHE A O 1
ATOM 621 N N . LEU A 1 80 ? 14.452 8.700 -1.980 1.00 88.94 80 LEU A N 1
ATOM 622 C CA . LEU A 1 80 ? 13.163 9.375 -1.937 1.00 88.94 80 LEU A CA 1
ATOM 623 C C . LEU A 1 80 ? 12.818 9.736 -0.495 1.00 88.94 80 LEU A C 1
ATOM 625 O O . LEU A 1 80 ? 12.446 8.864 0.296 1.00 88.94 80 LEU A O 1
ATOM 629 N N . ALA A 1 81 ? 12.866 11.020 -0.157 1.00 91.12 81 ALA A N 1
ATOM 630 C CA . ALA A 1 81 ? 12.271 11.515 1.077 1.00 91.12 81 ALA A CA 1
ATOM 631 C C . ALA A 1 81 ? 10.747 11.437 0.943 1.00 91.12 81 ALA A C 1
ATOM 633 O O . ALA A 1 81 ? 10.165 11.976 0.007 1.00 91.12 81 ALA A O 1
ATOM 634 N N . THR A 1 82 ? 10.089 10.720 1.846 1.00 90.62 82 THR A N 1
ATOM 635 C CA . THR A 1 82 ? 8.683 10.350 1.706 1.00 90.62 82 THR A CA 1
ATOM 636 C C . THR A 1 82 ? 7.895 10.731 2.953 1.00 90.62 82 THR A C 1
ATOM 638 O O . THR A 1 82 ? 8.241 10.337 4.068 1.00 90.62 82 THR A O 1
ATOM 641 N N . ALA A 1 83 ? 6.786 11.438 2.755 1.00 92.44 83 ALA A N 1
ATOM 642 C CA . ALA A 1 83 ? 5.798 11.731 3.783 1.00 92.44 83 ALA A CA 1
ATOM 643 C C . ALA A 1 83 ? 4.456 11.099 3.405 1.00 92.44 83 ALA A C 1
ATOM 645 O O . ALA A 1 83 ? 3.985 11.224 2.274 1.00 92.44 83 ALA A O 1
ATOM 646 N N . ARG A 1 84 ? 3.822 10.408 4.350 1.00 91.69 84 ARG A N 1
ATOM 647 C CA . ARG A 1 84 ? 2.527 9.749 4.160 1.00 91.69 84 ARG A CA 1
ATOM 648 C C . ARG A 1 84 ? 1.583 10.161 5.263 1.00 91.69 84 ARG A C 1
ATOM 650 O O . ARG A 1 84 ? 1.961 10.172 6.426 1.00 91.69 84 ARG A O 1
ATOM 657 N N . ALA A 1 85 ? 0.338 10.422 4.909 1.00 91.69 85 ALA A N 1
ATOM 658 C CA . ALA A 1 85 ? -0.706 10.752 5.863 1.00 91.69 85 ALA A CA 1
ATOM 659 C C . ALA A 1 85 ? -1.959 9.937 5.554 1.00 91.69 85 ALA A C 1
ATOM 661 O O . ALA A 1 85 ? -2.258 9.658 4.390 1.00 91.69 85 ALA A O 1
ATOM 662 N N . ARG A 1 86 ? -2.698 9.524 6.586 1.00 91.81 86 ARG A N 1
ATOM 663 C CA . ARG A 1 86 ? -3.952 8.784 6.406 1.00 91.81 86 ARG A CA 1
ATOM 664 C C . ARG A 1 86 ? -5.004 9.159 7.440 1.00 91.81 86 ARG A C 1
ATOM 666 O O . ARG A 1 86 ? -4.679 9.397 8.605 1.00 91.81 86 ARG A O 1
ATOM 673 N N . LYS A 1 87 ? -6.261 9.088 7.014 1.00 91.25 87 LYS A N 1
ATOM 674 C CA . LYS A 1 87 ? -7.453 9.219 7.845 1.00 91.25 87 LYS A CA 1
ATOM 675 C C . LYS A 1 87 ? -8.444 8.108 7.517 1.00 91.25 87 LYS A C 1
ATOM 677 O O . LYS A 1 87 ? -8.621 7.743 6.355 1.00 91.25 87 LYS A O 1
ATOM 682 N N . THR A 1 88 ? -9.052 7.545 8.546 1.00 89.38 88 THR A N 1
ATOM 683 C CA . THR A 1 88 ? -9.979 6.425 8.465 1.00 89.38 88 THR A CA 1
ATOM 684 C C . THR A 1 88 ? -11.230 6.783 9.246 1.00 89.38 88 THR A C 1
ATOM 686 O O . TH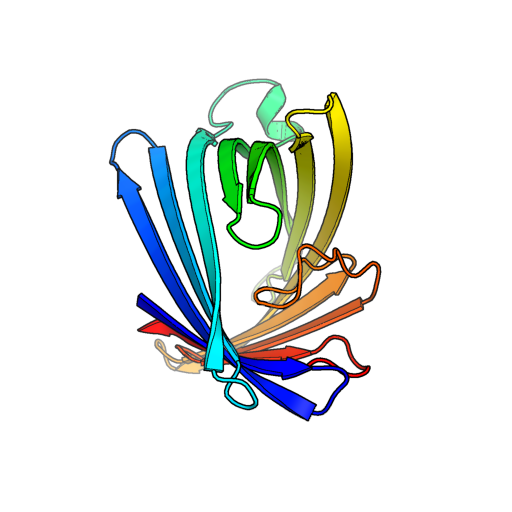R A 1 88 ? -11.159 7.174 10.407 1.00 89.38 88 THR A O 1
ATOM 689 N N . TRP A 1 89 ? -12.381 6.622 8.612 1.00 88.31 89 TRP A N 1
ATOM 690 C CA . TRP A 1 89 ? -13.686 6.782 9.228 1.00 88.31 89 TRP A CA 1
ATOM 691 C C . TRP A 1 89 ? -14.410 5.447 9.202 1.00 88.31 89 TRP A C 1
ATOM 693 O O . TRP A 1 89 ? -14.446 4.768 8.173 1.00 88.31 89 TRP A O 1
ATOM 703 N N . SER A 1 90 ? -15.017 5.082 10.322 1.00 86.00 90 SER A N 1
ATOM 704 C CA . SER A 1 90 ? -15.964 3.972 10.376 1.00 86.00 90 SER A CA 1
ATOM 705 C C . SER A 1 90 ? -17.331 4.485 9.932 1.00 86.00 90 SER A C 1
ATOM 707 O O . SER A 1 90 ? -17.843 5.456 10.483 1.00 86.00 90 SER A O 1
ATOM 709 N N . VAL A 1 91 ? -17.9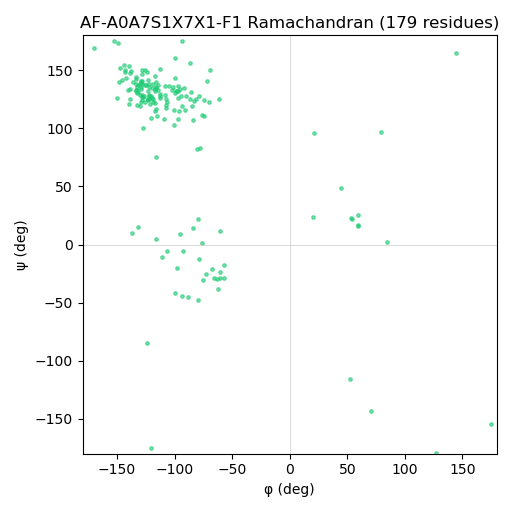08 3.854 8.914 1.00 81.31 91 VAL A N 1
ATOM 710 C CA . VAL A 1 91 ? -19.180 4.236 8.296 1.00 81.31 91 VAL A CA 1
ATOM 711 C C . VAL A 1 91 ? -20.135 3.051 8.402 1.00 81.31 91 VAL A C 1
ATOM 713 O O . VAL A 1 91 ? -19.844 1.974 7.895 1.00 81.31 91 VAL A O 1
ATOM 716 N N . GLY A 1 92 ? -21.280 3.224 9.056 1.00 72.50 92 GLY A N 1
ATOM 717 C CA . GLY A 1 92 ? -22.296 2.174 9.184 1.00 72.50 92 GLY A CA 1
ATOM 718 C C . GLY A 1 92 ? -23.007 2.195 10.536 1.00 72.50 92 GLY A C 1
ATOM 719 O O . GLY A 1 92 ? -22.547 2.835 11.479 1.00 72.50 92 GLY A O 1
ATOM 720 N N . LYS A 1 93 ? -24.146 1.501 10.621 1.00 61.91 93 LYS A N 1
ATOM 721 C CA . LYS A 1 93 ? -24.920 1.287 11.855 1.00 61.91 93 LYS A CA 1
ATOM 722 C C . LYS A 1 93 ? -25.145 -0.219 12.052 1.00 61.91 93 LYS A C 1
ATOM 724 O O . LYS A 1 93 ? -25.481 -0.911 11.094 1.00 61.91 93 LYS A O 1
ATOM 729 N N . GLY A 1 94 ? -24.997 -0.715 13.282 1.00 65.38 94 GLY A N 1
ATOM 730 C CA . GLY A 1 94 ? -25.226 -2.128 13.625 1.00 65.38 94 GLY A CA 1
ATOM 731 C C . GLY A 1 94 ? -24.157 -3.085 13.071 1.00 65.38 94 GLY A C 1
ATOM 732 O O . GLY A 1 94 ? -22.985 -2.732 13.011 1.00 65.38 94 GLY A O 1
ATOM 733 N N . ASN A 1 95 ? -24.562 -4.286 12.641 1.00 58.91 95 ASN A N 1
ATOM 734 C CA . ASN A 1 95 ? -23.661 -5.387 12.245 1.00 58.91 95 ASN A CA 1
ATOM 735 C C . ASN A 1 95 ? -22.989 -5.236 10.860 1.00 58.91 95 ASN A C 1
ATOM 737 O O . ASN A 1 95 ? -22.261 -6.130 10.437 1.00 58.91 95 ASN A O 1
ATOM 741 N N . ARG A 1 96 ? -23.227 -4.140 10.124 1.00 62.25 96 ARG A N 1
ATOM 742 C CA . ARG A 1 96 ? -22.624 -3.883 8.800 1.00 62.25 96 ARG A CA 1
ATOM 743 C C . ARG A 1 96 ? -21.726 -2.653 8.832 1.00 62.25 96 ARG A C 1
ATOM 745 O O . ARG A 1 96 ? -22.084 -1.582 8.342 1.00 62.25 96 ARG A O 1
ATOM 752 N N . THR A 1 97 ? -20.548 -2.816 9.417 1.00 76.94 97 THR A N 1
ATOM 753 C CA . THR A 1 97 ? -19.551 -1.750 9.521 1.00 76.94 97 THR A CA 1
ATOM 754 C C . THR A 1 97 ? -18.704 -1.697 8.250 1.00 76.94 97 THR A C 1
ATOM 756 O O . THR A 1 97 ? -18.015 -2.655 7.895 1.00 76.94 97 THR A O 1
ATOM 759 N N . ALA A 1 98 ? -18.745 -0.566 7.552 1.00 83.56 98 ALA A N 1
ATOM 760 C CA . ALA A 1 98 ? -17.794 -0.218 6.508 1.00 83.56 98 ALA A CA 1
ATOM 761 C C . ALA A 1 98 ? -16.729 0.740 7.067 1.00 83.56 98 ALA A C 1
ATOM 763 O O . ALA A 1 98 ? -16.914 1.388 8.095 1.00 83.56 98 ALA A O 1
ATOM 764 N N . SER A 1 99 ? -15.592 0.838 6.393 1.00 88.19 99 SER A N 1
ATOM 765 C CA . SER A 1 99 ? -14.532 1.789 6.710 1.00 88.19 99 SER A CA 1
ATOM 766 C C . SER A 1 99 ? -14.148 2.556 5.455 1.00 88.19 99 SER A C 1
ATOM 768 O O . SER A 1 99 ? -13.764 1.939 4.459 1.00 88.19 99 SER A O 1
ATOM 770 N N . LEU A 1 100 ? -14.212 3.880 5.513 1.00 90.38 100 LEU A N 1
ATOM 771 C CA . LEU A 1 100 ? -13.667 4.771 4.499 1.00 90.38 100 LEU A CA 1
ATOM 772 C C . LEU A 1 100 ? -12.260 5.184 4.921 1.00 90.38 100 LEU A C 1
ATOM 774 O O . LEU A 1 100 ? -12.061 5.679 6.023 1.00 90.38 100 LEU A O 1
ATOM 778 N N . LYS A 1 101 ? -11.281 5.012 4.046 1.00 91.38 101 LYS A N 1
ATOM 779 C CA . LYS A 1 101 ? -9.889 5.380 4.268 1.00 91.38 101 LYS A CA 1
ATOM 780 C C . LYS A 1 101 ? -9.438 6.325 3.169 1.00 91.38 101 LYS A C 1
ATOM 782 O O . LYS A 1 101 ? -9.483 5.979 1.994 1.00 91.38 101 LYS A O 1
ATOM 787 N N . VAL A 1 102 ? -8.940 7.487 3.557 1.00 91.50 102 VAL A N 1
ATOM 788 C CA . VAL A 1 102 ? -8.299 8.453 2.663 1.00 91.50 102 VAL A CA 1
ATOM 789 C C . VAL A 1 102 ? -6.835 8.556 3.062 1.00 91.50 102 VAL A C 1
ATOM 791 O O . VAL A 1 102 ? -6.498 8.566 4.246 1.00 91.50 102 VAL A O 1
ATOM 794 N N . GLY A 1 103 ? -5.939 8.585 2.085 1.00 91.31 103 GLY A N 1
ATOM 795 C CA . GLY A 1 103 ? -4.515 8.740 2.340 1.00 91.31 103 GLY A CA 1
ATOM 796 C C . GLY A 1 103 ? -3.805 9.496 1.234 1.00 91.31 103 GLY A C 1
ATOM 797 O O . GLY A 1 103 ? -4.214 9.453 0.076 1.00 91.31 103 GLY A O 1
ATOM 798 N N . GLY A 1 104 ? -2.729 10.172 1.612 1.00 90.25 104 GLY A N 1
ATOM 799 C CA . GLY A 1 104 ? -1.825 10.873 0.715 1.00 90.25 104 GLY A CA 1
ATOM 800 C C . GLY A 1 104 ? -0.386 10.420 0.931 1.00 90.25 104 GLY A C 1
ATOM 801 O O . GLY A 1 104 ? -0.006 10.029 2.035 1.00 90.25 104 GLY A O 1
ATOM 802 N N . GLU A 1 105 ? 0.401 10.467 -0.132 1.00 89.50 105 GLU A N 1
ATOM 803 C CA . GLU A 1 105 ? 1.844 10.241 -0.137 1.00 89.50 105 GLU A CA 1
ATOM 804 C C . GLU A 1 105 ? 2.495 11.361 -0.954 1.00 89.50 105 GLU A C 1
ATOM 806 O O . GLU A 1 105 ? 2.031 11.673 -2.049 1.00 89.50 105 GLU A O 1
ATOM 811 N N . ALA A 1 106 ? 3.552 11.961 -0.423 1.00 89.94 106 ALA A N 1
ATOM 812 C CA . ALA A 1 106 ? 4.415 12.890 -1.132 1.00 89.94 106 ALA A CA 1
ATOM 813 C C . ALA A 1 106 ? 5.844 12.345 -1.089 1.00 89.94 106 ALA A C 1
ATOM 815 O O . ALA A 1 106 ? 6.356 12.048 -0.010 1.00 89.94 106 ALA A O 1
ATOM 816 N N . GLU A 1 107 ? 6.459 12.189 -2.256 1.00 88.12 107 GLU A N 1
ATOM 817 C CA . GLU A 1 107 ? 7.842 11.745 -2.427 1.00 88.12 107 GLU A CA 1
ATOM 818 C C . GLU A 1 107 ? 8.650 12.905 -3.037 1.00 88.12 107 GLU A C 1
ATOM 820 O O . GLU A 1 107 ? 8.200 13.548 -3.987 1.00 88.12 107 GLU A O 1
ATOM 825 N N . ILE A 1 108 ? 9.826 13.187 -2.480 1.00 88.81 108 ILE A N 1
ATOM 826 C CA . ILE A 1 108 ? 10.794 14.163 -2.986 1.00 88.81 108 ILE A CA 1
ATOM 827 C C . ILE A 1 108 ? 12.070 13.400 -3.310 1.00 88.81 108 ILE A C 1
ATOM 829 O O . ILE A 1 108 ? 12.595 12.686 -2.455 1.00 88.81 108 ILE A O 1
ATOM 833 N N . ASN A 1 109 ? 12.546 13.537 -4.540 1.00 87.31 109 ASN A N 1
ATOM 834 C CA . ASN A 1 109 ? 13.755 12.865 -4.996 1.00 87.31 109 ASN A CA 1
ATOM 835 C C . ASN A 1 109 ? 15.008 13.745 -4.845 1.00 87.31 109 ASN A C 1
ATOM 837 O O . ASN A 1 109 ? 14.908 14.927 -4.504 1.00 87.31 109 ASN A O 1
ATOM 841 N N . THR A 1 110 ? 16.188 13.194 -5.145 1.00 84.38 110 THR A N 1
ATOM 842 C CA . THR A 1 110 ? 17.464 13.930 -5.037 1.00 84.38 110 THR A CA 1
ATOM 843 C C . THR A 1 110 ? 17.508 15.173 -5.940 1.00 84.38 110 THR A C 1
ATOM 845 O O . THR A 1 110 ? 18.106 16.186 -5.586 1.00 84.38 110 THR A O 1
ATOM 848 N N . ASN A 1 111 ? 16.778 15.149 -7.058 1.00 85.94 111 ASN A N 1
ATOM 849 C CA . ASN A 1 111 ? 16.637 16.279 -7.984 1.00 85.94 111 ASN A CA 1
ATOM 850 C C . ASN A 1 111 ? 15.545 17.289 -7.572 1.00 85.94 111 ASN A C 1
ATOM 852 O O . ASN A 1 111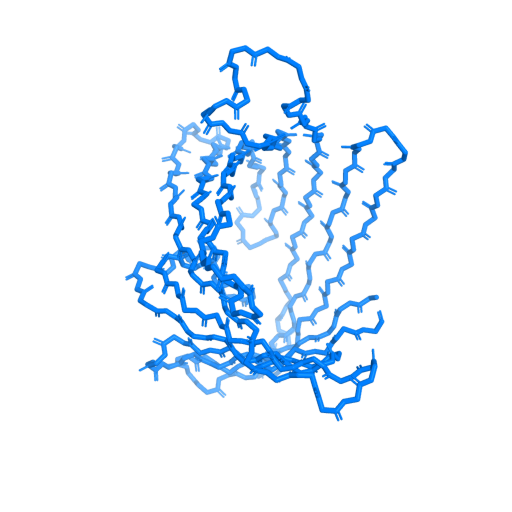 ? 15.122 18.099 -8.396 1.00 85.94 111 ASN A O 1
ATOM 856 N N . GLN A 1 112 ? 15.049 17.231 -6.329 1.00 81.62 112 GLN A N 1
ATOM 857 C CA . GLN A 1 112 ? 13.999 18.102 -5.776 1.00 81.62 112 GLN A CA 1
ATOM 858 C C . GLN A 1 112 ? 12.655 18.063 -6.524 1.00 81.62 112 GLN A C 1
ATOM 860 O O . GLN A 1 112 ? 11.787 18.915 -6.324 1.00 81.62 112 GLN A O 1
ATOM 865 N N . LYS A 1 113 ? 12.431 17.051 -7.363 1.00 85.56 113 LYS A N 1
ATOM 866 C CA . LYS A 1 113 ? 11.139 16.812 -7.994 1.00 85.56 113 LYS A CA 1
ATOM 867 C C . LYS A 1 113 ? 10.186 16.235 -6.952 1.00 85.56 113 LYS A C 1
ATOM 869 O O . LYS A 1 113 ? 10.462 15.204 -6.340 1.00 85.56 113 LYS A O 1
ATOM 874 N N . VAL A 1 114 ? 9.048 16.901 -6.789 1.00 84.81 114 VAL A N 1
ATOM 875 C CA . VAL A 1 114 ? 7.992 16.495 -5.861 1.00 84.81 114 VAL A CA 1
ATOM 876 C C . VAL A 1 114 ? 6.919 15.720 -6.615 1.00 84.81 114 VAL A C 1
ATOM 878 O O . VAL A 1 114 ? 6.341 16.216 -7.583 1.00 84.81 114 VAL A O 1
ATOM 881 N N . GLU A 1 115 ? 6.610 14.515 -6.146 1.00 85.69 115 GLU A N 1
ATOM 882 C CA . G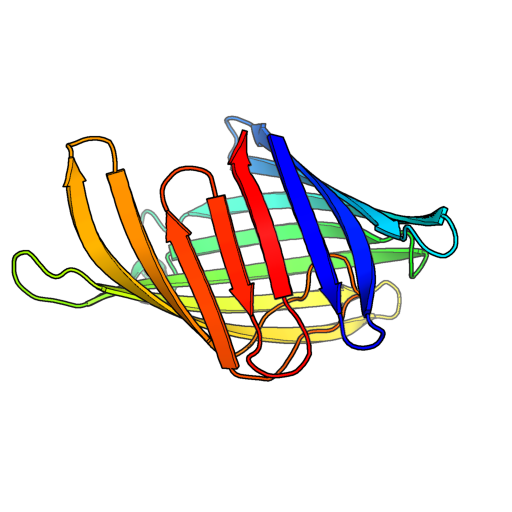LU A 1 115 ? 5.486 13.719 -6.629 1.00 85.69 115 GLU A CA 1
ATOM 883 C C . GLU A 1 115 ? 4.480 13.486 -5.503 1.00 85.69 115 GLU A C 1
ATOM 885 O O . GLU A 1 115 ? 4.764 12.807 -4.519 1.00 85.69 115 GLU A O 1
ATOM 890 N N . ALA A 1 116 ? 3.275 14.036 -5.664 1.00 86.00 116 ALA A N 1
ATOM 891 C CA . ALA A 1 116 ? 2.172 13.863 -4.726 1.00 86.00 116 ALA A CA 1
ATOM 892 C C . ALA A 1 116 ? 1.121 12.894 -5.280 1.00 86.00 116 ALA A C 1
ATOM 894 O O . ALA A 1 116 ? 0.743 12.940 -6.455 1.00 86.00 116 ALA A O 1
ATOM 895 N N . ARG A 1 117 ? 0.642 11.997 -4.421 1.00 88.56 117 ARG A N 1
ATOM 896 C CA . ARG A 1 117 ? -0.261 10.891 -4.750 1.00 88.56 117 ARG A CA 1
ATOM 897 C C . ARG A 1 117 ? -1.355 10.802 -3.693 1.00 88.56 117 ARG A C 1
ATOM 899 O O . ARG A 1 117 ? -1.095 10.964 -2.505 1.00 88.56 117 ARG A O 1
ATOM 906 N N . GLY A 1 118 ? -2.583 10.530 -4.125 1.00 88.94 118 GLY A N 1
ATOM 907 C CA . GLY A 1 118 ? -3.757 10.464 -3.254 1.00 88.94 118 GLY A CA 1
ATOM 908 C C . GLY A 1 118 ? -4.578 9.211 -3.519 1.00 88.94 118 GLY A C 1
ATOM 909 O O . GLY A 1 118 ? -4.801 8.849 -4.672 1.00 88.94 118 GLY A O 1
ATOM 910 N N . ARG A 1 119 ? -5.029 8.559 -2.449 1.00 90.38 119 ARG A N 1
ATOM 911 C CA . ARG A 1 119 ? -5.802 7.317 -2.468 1.00 90.38 119 ARG A CA 1
ATOM 912 C C . ARG A 1 119 ? -7.052 7.455 -1.618 1.00 90.38 119 ARG A C 1
ATOM 914 O O . ARG A 1 119 ? -6.993 7.947 -0.492 1.00 90.38 119 ARG A O 1
ATOM 921 N N . VAL A 1 120 ? -8.144 6.890 -2.114 1.00 91.56 120 VAL A N 1
ATOM 922 C CA . VAL A 1 120 ? -9.371 6.668 -1.346 1.00 91.56 120 VAL A CA 1
ATOM 923 C C . VAL A 1 120 ? -9.737 5.190 -1.430 1.00 91.56 120 VAL A C 1
ATOM 925 O O . VAL A 1 120 ? -9.600 4.572 -2.482 1.00 91.56 120 VAL A O 1
ATOM 928 N N . GLU A 1 121 ? -10.148 4.593 -0.318 1.00 91.94 121 GLU A N 1
ATOM 929 C CA . GLU A 1 121 ? -10.561 3.193 -0.221 1.00 91.94 121 GLU A CA 1
ATOM 930 C C . GLU A 1 121 ? -11.792 3.075 0.675 1.00 91.94 121 GLU A C 1
ATOM 932 O O . GLU A 1 121 ? -11.767 3.486 1.830 1.00 91.94 121 GLU A O 1
ATOM 937 N N . LEU A 1 122 ? -12.851 2.468 0.159 1.00 91.38 122 LEU A N 1
ATOM 938 C CA . LEU A 1 122 ? -13.974 1.973 0.932 1.00 91.38 122 LEU A CA 1
ATOM 939 C C . LEU A 1 122 ? -13.781 0.475 1.154 1.00 91.38 122 LEU A C 1
ATOM 941 O O . LEU A 1 122 ? -13.504 -0.275 0.219 1.00 91.38 122 LEU A O 1
ATOM 945 N N . SER A 1 123 ? -13.955 0.021 2.387 1.00 89.62 123 SER A N 1
ATOM 946 C CA . SER A 1 123 ? -13.909 -1.396 2.711 1.00 89.62 123 SER A CA 1
ATOM 947 C C . SER A 1 123 ? -15.119 -1.816 3.520 1.00 89.62 123 SER A C 1
ATOM 949 O O . SER A 1 123 ? -15.541 -1.097 4.417 1.00 89.62 123 SER A O 1
ATOM 951 N N . THR A 1 124 ? -15.663 -2.988 3.219 1.00 87.69 124 THR A N 1
ATOM 952 C CA . THR A 1 124 ? -16.794 -3.568 3.941 1.00 87.69 124 THR A CA 1
ATOM 953 C C . THR A 1 124 ? -16.517 -5.033 4.247 1.00 87.69 124 THR A C 1
ATOM 955 O O . THR A 1 124 ? -15.881 -5.736 3.454 1.00 87.69 124 THR A O 1
ATOM 958 N N . LYS A 1 125 ? -16.950 -5.479 5.425 1.00 82.25 125 LYS A N 1
ATOM 959 C CA . LYS A 1 125 ? -16.920 -6.886 5.819 1.00 82.25 125 LYS A CA 1
ATOM 960 C C . LYS A 1 125 ? -18.280 -7.483 5.470 1.00 82.25 125 LYS A C 1
ATOM 962 O O . LYS A 1 125 ? -19.294 -6.977 5.947 1.00 82.25 125 LYS A O 1
ATOM 967 N N . LEU A 1 126 ? -18.308 -8.485 4.593 1.00 74.38 126 LEU A N 1
ATOM 968 C CA . LEU A 1 126 ? -19.572 -9.037 4.098 1.00 74.38 126 LEU A CA 1
ATOM 969 C C . LEU A 1 126 ? -20.108 -10.161 4.981 1.00 74.38 126 LEU A C 1
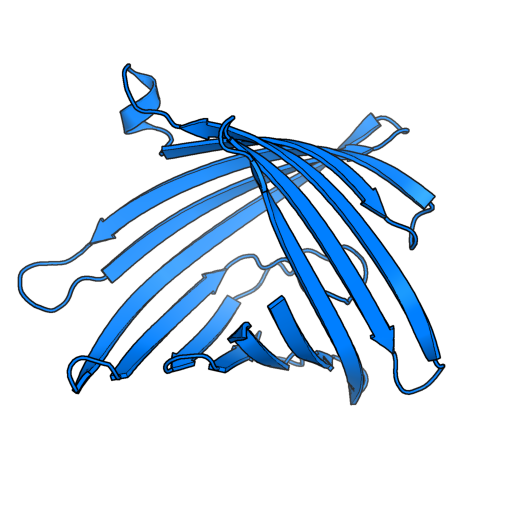ATOM 971 O O . LEU A 1 126 ? -21.304 -10.182 5.265 1.00 74.38 126 LEU A O 1
ATOM 975 N N . MET A 1 127 ? -19.245 -11.094 5.382 1.00 67.94 127 MET A N 1
ATOM 976 C CA . MET A 1 127 ? -19.636 -12.294 6.118 1.00 67.94 127 MET A CA 1
ATOM 977 C C . MET A 1 127 ? -18.515 -12.725 7.068 1.00 67.94 127 MET A C 1
ATOM 979 O O . MET A 1 127 ? -17.341 -12.674 6.695 1.00 67.94 127 MET A O 1
ATOM 983 N N . ASN A 1 128 ? -18.912 -13.152 8.270 1.00 61.62 128 ASN A N 1
ATOM 984 C CA . ASN A 1 128 ? -18.128 -14.033 9.133 1.00 61.62 128 ASN A CA 1
ATOM 985 C C . ASN A 1 128 ? -18.732 -15.429 8.942 1.00 61.62 128 ASN A C 1
ATOM 987 O O . ASN A 1 128 ? -19.839 -15.665 9.428 1.00 61.62 128 ASN A O 1
ATOM 991 N N . PHE A 1 129 ? -18.091 -16.312 8.178 1.00 58.03 129 PHE A N 1
ATOM 992 C CA . PHE A 1 129 ? -18.623 -17.669 7.970 1.00 58.03 129 PHE A CA 1
ATOM 993 C C . PHE A 1 129 ? -18.394 -18.556 9.212 1.00 58.03 129 PHE A C 1
ATOM 995 O O . PHE A 1 129 ? -19.230 -19.399 9.526 1.00 58.03 129 PHE A O 1
ATOM 1002 N N . THR A 1 130 ? -17.314 -18.289 9.956 1.00 55.22 130 THR A N 1
ATOM 1003 C CA . THR A 1 130 ? -16.935 -18.838 11.275 1.00 55.22 130 THR A CA 1
ATOM 1004 C C . THR A 1 130 ? -16.136 -17.777 12.052 1.00 55.22 130 THR A C 1
ATOM 1006 O O . THR A 1 130 ? -15.803 -16.738 11.479 1.00 55.22 130 THR A O 1
ATOM 1009 N N . ASP A 1 131 ? -15.797 -18.014 13.328 1.00 56.44 131 ASP A N 1
ATOM 1010 C CA . ASP A 1 131 ? -14.972 -17.095 14.147 1.00 56.44 131 ASP A CA 1
ATOM 1011 C C . ASP A 1 131 ? -13.591 -16.780 13.526 1.00 56.44 131 ASP A C 1
ATOM 1013 O O . ASP A 1 131 ? -12.965 -15.780 13.876 1.00 56.44 131 ASP A O 1
ATOM 1017 N N . GLU A 1 132 ? -13.141 -17.598 12.568 1.00 56.78 132 GLU A N 1
ATOM 1018 C CA . GLU A 1 132 ? -11.842 -17.485 11.895 1.00 56.78 132 GLU A CA 1
ATOM 1019 C C . GLU A 1 132 ? -11.930 -17.063 10.416 1.00 56.78 132 GLU A C 1
ATOM 1021 O O . GLU A 1 132 ? -10.900 -16.748 9.818 1.00 56.78 132 GLU A O 1
ATOM 1026 N N . GLN A 1 133 ? -13.125 -17.056 9.806 1.00 57.91 133 GLN A N 1
ATOM 1027 C CA . GLN A 1 133 ? -13.286 -16.793 8.371 1.00 57.91 133 GLN A CA 1
ATOM 1028 C C . GLN 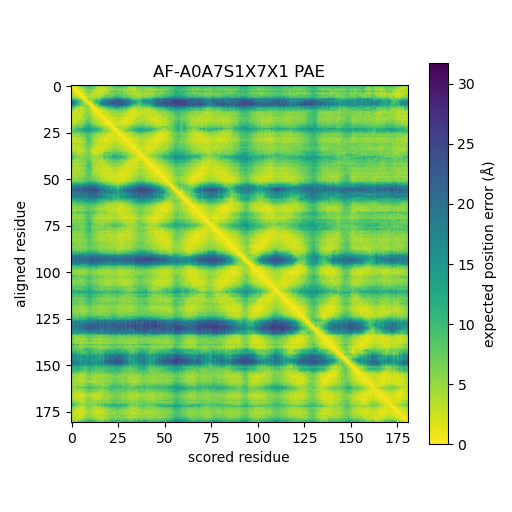A 1 133 ? -13.930 -15.445 8.072 1.00 57.91 133 GLN A C 1
ATOM 1030 O O . GLN A 1 133 ? -15.145 -15.267 8.191 1.00 57.91 133 GLN A O 1
ATOM 1035 N N . ASP A 1 134 ? -13.101 -14.531 7.569 1.00 73.56 134 ASP A N 1
ATOM 1036 C CA . ASP A 1 134 ? -13.464 -13.147 7.291 1.00 73.56 134 ASP A CA 1
ATOM 1037 C C . ASP A 1 134 ? -13.397 -12.835 5.790 1.00 73.56 134 ASP A C 1
ATOM 1039 O O . ASP A 1 134 ? -12.305 -12.701 5.227 1.00 73.56 134 ASP A O 1
ATOM 1043 N N . LEU A 1 135 ? -14.556 -12.618 5.151 1.00 84.19 135 LEU A N 1
ATOM 1044 C CA . LEU A 1 135 ? -14.614 -12.095 3.781 1.00 84.19 135 LEU A CA 1
ATOM 1045 C C . LEU A 1 135 ? -14.700 -10.565 3.789 1.00 84.19 135 LEU A C 1
ATOM 1047 O O . LEU A 1 135 ? -15.687 -9.961 4.234 1.00 84.19 135 LEU A O 1
ATOM 1051 N N . LYS A 1 136 ? -13.667 -9.921 3.241 1.00 87.44 136 LYS A N 1
ATOM 1052 C CA . LYS A 1 136 ? -13.548 -8.463 3.167 1.00 87.44 136 LYS A CA 1
ATOM 1053 C C . LYS A 1 136 ? -13.464 -7.991 1.724 1.00 87.44 136 LYS A C 1
ATOM 1055 O O . LYS A 1 136 ? -12.568 -8.378 0.978 1.00 87.44 136 LYS A O 1
ATOM 1060 N N . LEU A 1 137 ? -14.352 -7.066 1.372 1.00 89.62 137 LEU A N 1
ATOM 1061 C CA . LEU A 1 137 ? -14.308 -6.351 0.105 1.00 89.62 137 LEU A CA 1
ATOM 1062 C C . LEU A 1 137 ? -13.679 -4.973 0.282 1.00 89.62 137 LEU A C 1
ATOM 1064 O O . LEU A 1 137 ? -13.882 -4.284 1.290 1.00 89.62 137 LEU A O 1
ATOM 1068 N N . LYS A 1 138 ? -12.913 -4.565 -0.724 1.00 90.81 138 LYS A N 1
ATOM 1069 C CA . LYS A 1 138 ? -12.305 -3.244 -0.844 1.00 90.81 138 LYS A CA 1
ATOM 1070 C C . LYS A 1 138 ? -12.526 -2.716 -2.247 1.00 90.81 138 LYS A C 1
ATOM 1072 O O . LYS A 1 138 ? -12.264 -3.416 -3.219 1.00 90.81 138 LYS A O 1
ATOM 1077 N N . LEU A 1 139 ? -12.955 -1.468 -2.331 1.00 92.31 139 LEU A N 1
ATOM 1078 C CA . LEU A 1 139 ? -13.051 -0.705 -3.565 1.00 92.31 139 LEU A CA 1
ATOM 1079 C C . LEU A 1 139 ? -12.356 0.625 -3.337 1.00 92.31 139 LEU A C 1
ATOM 1081 O O . LEU A 1 139 ? -12.572 1.273 -2.315 1.00 92.31 139 LEU A O 1
ATOM 1085 N N . GLY A 1 140 ? -11.513 1.050 -4.262 1.00 90.38 140 GLY A N 1
ATOM 1086 C CA . GLY A 1 140 ? -10.801 2.306 -4.100 1.00 90.38 140 GLY A CA 1
ATOM 1087 C C . GLY A 1 140 ? -10.418 2.957 -5.409 1.00 90.38 140 GLY A C 1
ATOM 1088 O O . GLY A 1 140 ? -10.616 2.402 -6.483 1.00 90.38 140 GLY A O 1
ATOM 1089 N N . TYR A 1 141 ? -9.853 4.151 -5.290 1.00 90.31 141 TYR A N 1
ATOM 1090 C CA . TYR A 1 141 ? -9.298 4.930 -6.384 1.0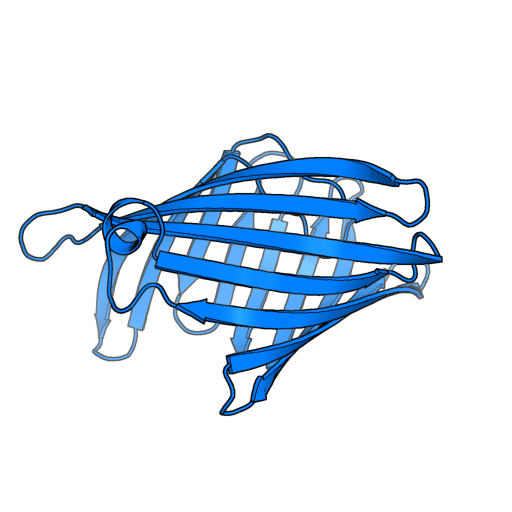0 90.31 141 TYR A CA 1
ATOM 1091 C C . TYR A 1 141 ? -7.894 5.394 -6.010 1.00 90.31 141 TYR A C 1
ATOM 1093 O O . TYR A 1 141 ? -7.665 5.817 -4.873 1.00 90.31 141 TYR A O 1
ATOM 1101 N N . GLY A 1 142 ? -6.961 5.329 -6.958 1.00 84.56 142 GLY A N 1
ATOM 1102 C CA . GLY A 1 142 ? -5.571 5.710 -6.724 1.00 84.56 142 GLY A CA 1
ATOM 1103 C C . GLY A 1 142 ? -4.807 4.602 -6.003 1.00 84.56 142 GLY A C 1
ATOM 1104 O O . GLY A 1 142 ? -4.866 4.482 -4.777 1.00 84.56 142 GLY A O 1
ATOM 1105 N N . HIS A 1 143 ? -4.082 3.782 -6.760 1.00 74.88 143 HIS A N 1
ATOM 1106 C CA . HIS A 1 143 ? -3.339 2.647 -6.218 1.00 74.88 143 HIS A CA 1
ATOM 1107 C C . HIS A 1 143 ? -1.891 2.645 -6.699 1.00 74.88 143 HIS A C 1
ATOM 1109 O O . HIS A 1 143 ? -1.607 2.843 -7.878 1.00 74.88 143 HIS A O 1
ATOM 1115 N N . LYS A 1 144 ? -0.962 2.387 -5.778 1.00 71.31 144 LYS A N 1
ATOM 1116 C CA . LYS A 1 144 ? 0.448 2.175 -6.106 1.00 71.31 144 LYS A CA 1
ATOM 1117 C C . LYS A 1 144 ? 0.612 0.714 -6.493 1.00 71.31 144 LYS A C 1
ATOM 1119 O O . LYS A 1 144 ? 0.543 -0.133 -5.608 1.00 71.31 144 LYS A O 1
ATOM 1124 N N . ARG A 1 145 ? 0.802 0.421 -7.782 1.00 67.00 145 ARG A N 1
ATOM 1125 C CA . ARG A 1 145 ? 1.129 -0.946 -8.199 1.00 67.00 145 ARG A CA 1
ATOM 1126 C C . ARG A 1 145 ? 2.454 -1.329 -7.555 1.00 67.00 145 ARG A C 1
ATOM 1128 O O . ARG A 1 145 ? 3.443 -0.606 -7.658 1.00 67.00 145 ARG A O 1
ATOM 1135 N N . ILE A 1 146 ? 2.445 -2.436 -6.836 1.00 54.56 146 ILE A N 1
ATOM 1136 C CA . ILE A 1 146 ? 3.653 -2.989 -6.246 1.00 54.56 146 ILE A CA 1
ATOM 1137 C C . ILE A 1 146 ? 4.296 -3.859 -7.329 1.00 54.56 146 ILE A C 1
ATOM 1139 O O . ILE A 1 146 ? 3.591 -4.625 -7.975 1.00 54.56 146 ILE A O 1
ATOM 1143 N N . GLY A 1 147 ? 5.597 -3.698 -7.579 1.00 50.50 147 GLY A N 1
ATOM 1144 C CA . GLY A 1 147 ? 6.329 -4.525 -8.548 1.00 50.50 147 GLY A CA 1
ATOM 1145 C C . GLY A 1 147 ? 6.285 -4.110 -10.012 1.00 50.50 147 GLY A C 1
ATOM 1146 O O . GLY A 1 147 ? 6.862 -4.790 -10.851 1.00 50.50 147 GLY A O 1
ATOM 1147 N N . VAL A 1 148 ? 5.620 -3.004 -10.338 1.00 49.25 148 VAL A N 1
ATOM 1148 C CA . VAL A 1 148 ? 5.675 -2.408 -11.673 1.00 49.25 148 VAL A CA 1
ATOM 1149 C C . VAL A 1 148 ? 6.059 -0.952 -11.472 1.00 49.25 148 VAL A C 1
ATOM 1151 O O . VAL A 1 148 ? 5.209 -0.174 -11.042 1.00 49.25 148 VAL A O 1
ATOM 1154 N N . SER A 1 149 ? 7.348 -0.643 -11.692 1.00 48.31 149 SER A N 1
ATOM 1155 C CA . SER A 1 149 ? 7.948 0.694 -11.876 1.00 48.31 149 SER A CA 1
ATOM 1156 C C . SER A 1 149 ? 7.093 1.820 -11.315 1.00 48.31 149 SER A C 1
ATOM 1158 O O . SER A 1 149 ? 6.184 2.217 -12.018 1.00 48.31 149 SER A O 1
ATOM 1160 N N . ASN A 1 150 ? 7.356 2.286 -10.085 1.00 54.00 150 ASN A N 1
ATOM 1161 C CA . ASN A 1 150 ? 6.860 3.489 -9.376 1.00 54.00 150 ASN A CA 1
ATOM 1162 C C . ASN A 1 150 ? 5.548 4.194 -9.843 1.00 54.00 150 ASN A C 1
ATOM 1164 O O . ASN A 1 150 ? 5.347 5.376 -9.555 1.00 54.00 150 ASN A O 1
ATOM 1168 N N . GLN A 1 151 ? 4.636 3.500 -10.523 1.00 62.44 151 GLN A N 1
ATOM 1169 C CA . GLN A 1 151 ? 3.558 4.053 -11.326 1.00 62.44 151 GLN A CA 1
ATOM 1170 C C . GLN A 1 151 ? 2.330 4.049 -10.446 1.00 62.44 151 GLN A C 1
ATOM 1172 O O . GLN A 1 151 ? 1.739 3.019 -10.106 1.00 62.44 151 GLN A O 1
ATOM 1177 N N . PHE A 1 152 ? 1.967 5.253 -10.040 1.00 73.31 152 PHE A N 1
ATOM 1178 C CA . PHE A 1 152 ? 0.722 5.474 -9.353 1.00 73.31 152 PHE A CA 1
ATOM 1179 C C . PHE A 1 152 ? -0.421 5.386 -10.362 1.00 73.31 152 PHE A C 1
ATOM 1181 O O . PHE A 1 152 ? -0.569 6.252 -11.226 1.00 73.31 152 PHE A O 1
ATOM 1188 N N . LEU A 1 153 ? -1.237 4.339 -10.257 1.00 72.50 153 LEU A N 1
ATOM 1189 C CA . LEU A 1 153 ? -2.399 4.182 -11.112 1.00 72.50 153 LEU A CA 1
ATOM 1190 C C . LEU A 1 153 ? -3.500 5.131 -10.637 1.00 72.50 153 LEU A C 1
ATOM 1192 O O . LEU A 1 153 ? -4.104 4.935 -9.579 1.00 72.50 153 LEU A O 1
ATOM 1196 N N . LYS A 1 154 ? -3.787 6.147 -11.450 1.00 81.38 154 LYS A N 1
ATOM 1197 C CA . LYS A 1 154 ? -4.972 6.999 -11.309 1.00 81.38 154 LYS A CA 1
ATOM 1198 C C . LYS A 1 154 ? -6.175 6.271 -11.915 1.00 81.38 154 LYS A C 1
ATOM 1200 O O . LYS A 1 154 ? -6.508 6.471 -13.077 1.00 81.38 154 LYS A O 1
ATOM 1205 N N . GLY A 1 155 ? -6.777 5.373 -11.145 1.00 86.00 155 GLY A N 1
ATOM 1206 C CA . GLY A 1 155 ? -7.931 4.593 -11.582 1.00 86.00 155 GLY A CA 1
ATOM 1207 C C . GLY A 1 155 ? -8.584 3.820 -10.438 1.00 86.00 155 GLY A C 1
ATOM 1208 O O . GLY A 1 155 ? -8.019 3.773 -9.336 1.00 86.00 155 GLY A O 1
ATOM 1209 N N . PRO A 1 156 ? -9.775 3.247 -10.683 1.00 89.81 156 PRO A N 1
ATOM 1210 C CA . PRO A 1 156 ? -10.436 2.381 -9.725 1.00 89.81 156 PRO A CA 1
ATOM 1211 C C . PRO A 1 156 ? -9.677 1.058 -9.568 1.00 89.81 156 PRO A C 1
ATOM 1213 O O . PRO A 1 156 ? -9.044 0.575 -10.502 1.00 89.81 156 PRO A O 1
ATOM 1216 N N . TYR A 1 157 ? -9.766 0.461 -8.386 1.00 90.88 157 TYR A N 1
ATOM 1217 C CA . TYR A 1 157 ? -9.302 -0.897 -8.122 1.00 90.88 157 TYR A CA 1
ATOM 1218 C C . TYR A 1 157 ? -10.233 -1.587 -7.129 1.00 90.88 157 TYR A C 1
ATOM 1220 O O . TYR A 1 157 ? -10.905 -0.942 -6.317 1.00 90.88 157 TYR A O 1
ATOM 1228 N N . GLY A 1 158 ? -10.259 -2.910 -7.202 1.00 91.69 158 GLY A N 1
ATOM 1229 C CA . GLY A 1 158 ? -10.999 -3.777 -6.305 1.00 91.69 158 GLY A CA 1
ATOM 1230 C C . GLY A 1 158 ? -10.077 -4.786 -5.650 1.00 91.69 158 GLY A C 1
ATOM 1231 O O . GLY A 1 158 ? -9.083 -5.212 -6.235 1.00 91.69 158 GLY A O 1
ATOM 1232 N N . CYS A 1 159 ? -10.400 -5.170 -4.423 1.00 91.69 159 CYS A N 1
ATOM 1233 C CA . CYS A 1 159 ? -9.739 -6.272 -3.750 1.00 91.69 159 CYS A CA 1
ATOM 1234 C C . CYS A 1 159 ? -10.750 -7.098 -2.958 1.00 91.69 159 CYS A C 1
ATOM 1236 O O . CYS A 1 159 ? -11.573 -6.562 -2.211 1.00 91.69 159 CYS A O 1
ATOM 1238 N N . ILE A 1 160 ? -10.648 -8.410 -3.127 1.00 91.94 160 ILE A N 1
ATOM 1239 C CA . ILE A 1 160 ? -11.339 -9.416 -2.333 1.00 91.94 160 ILE A CA 1
ATOM 1240 C C . ILE A 1 160 ? -10.277 -10.063 -1.455 1.00 91.94 160 ILE A C 1
ATOM 1242 O O . ILE A 1 160 ? -9.241 -10.498 -1.954 1.00 91.94 160 ILE A O 1
ATOM 1246 N N . ARG A 1 161 ? -10.500 -10.076 -0.145 1.00 88.81 161 ARG A N 1
ATOM 1247 C CA . ARG A 1 161 ? -9.628 -10.751 0.813 1.00 88.81 161 ARG A CA 1
ATOM 1248 C C . ARG A 1 161 ? -10.438 -11.760 1.598 1.00 88.81 161 ARG A C 1
ATOM 1250 O O . ARG A 1 161 ? -11.474 -11.400 2.154 1.00 88.81 161 ARG A O 1
ATOM 1257 N N . GLU A 1 162 ? -9.893 -12.957 1.699 1.00 87.62 162 GLU A N 1
ATOM 1258 C CA . GLU A 1 162 ? -10.404 -14.024 2.537 1.00 87.62 162 GLU A CA 1
ATOM 1259 C C . GLU A 1 162 ? -9.222 -14.613 3.312 1.00 87.62 162 GLU A C 1
ATOM 1261 O O . GLU A 1 162 ? -8.231 -15.060 2.734 1.00 87.62 162 GLU A O 1
ATOM 1266 N N . ASN A 1 163 ? -9.297 -14.555 4.641 1.00 84.25 163 ASN A N 1
ATOM 1267 C CA . ASN A 1 163 ? -8.253 -15.049 5.541 1.00 84.25 163 ASN A CA 1
ATOM 1268 C C . ASN A 1 163 ? -6.859 -14.472 5.187 1.00 84.25 163 ASN A C 1
ATOM 1270 O O . ASN A 1 163 ? -6.626 -13.250 5.260 1.00 84.25 163 ASN A O 1
ATOM 1274 N N . ASN A 1 164 ? -5.953 -15.363 4.778 1.00 86.31 164 ASN A N 1
ATOM 1275 C CA . ASN A 1 164 ? -4.561 -15.094 4.433 1.00 86.31 164 ASN A CA 1
ATOM 1276 C C . ASN A 1 164 ? -4.338 -14.822 2.944 1.00 86.31 164 ASN A C 1
ATOM 1278 O O . ASN A 1 164 ? -3.232 -14.446 2.565 1.00 86.31 164 ASN A O 1
ATOM 1282 N N . TRP A 1 165 ? -5.354 -14.959 2.090 1.00 87.56 165 TRP A N 1
ATOM 1283 C CA . TRP A 1 165 ? -5.215 -14.682 0.665 1.00 87.56 165 TRP A CA 1
ATOM 1284 C C . TRP A 1 165 ? -6.034 -13.465 0.236 1.00 87.56 165 TRP A C 1
ATOM 1286 O O . TRP A 1 165 ? -7.058 -13.103 0.819 1.00 87.56 165 TRP A O 1
ATOM 1296 N N . SER A 1 166 ? -5.557 -12.775 -0.793 1.00 89.75 166 SER A N 1
ATOM 1297 C CA . SER A 1 166 ? -6.303 -11.682 -1.407 1.00 89.75 166 SER A CA 1
ATOM 1298 C C . SER A 1 166 ? -6.057 -11.609 -2.899 1.00 89.75 166 SER A C 1
ATOM 1300 O O . SER A 1 166 ? -4.935 -11.798 -3.360 1.00 89.75 166 SER A O 1
ATOM 1302 N N . LEU A 1 167 ? -7.116 -11.300 -3.633 1.00 91.44 167 LEU A N 1
ATOM 1303 C CA . LEU A 1 167 ? -7.085 -11.001 -5.052 1.00 91.44 167 LEU A CA 1
ATOM 1304 C C . LEU A 1 167 ? -7.346 -9.511 -5.227 1.00 91.44 167 LEU A C 1
ATOM 1306 O O . LEU A 1 167 ? -8.315 -8.978 -4.685 1.00 91.44 167 LEU A O 1
ATOM 1310 N N . MET A 1 168 ? -6.488 -8.835 -5.976 1.00 90.44 168 MET A N 1
ATOM 1311 C CA . MET A 1 168 ? -6.621 -7.425 -6.311 1.00 90.44 168 MET A CA 1
ATOM 1312 C C . MET A 1 168 ? -6.627 -7.242 -7.821 1.00 90.44 168 MET A C 1
ATOM 1314 O O . MET A 1 168 ? -5.880 -7.908 -8.528 1.00 90.44 168 MET A O 1
ATOM 1318 N N . THR A 1 169 ? -7.447 -6.321 -8.316 1.00 89.88 169 THR A N 1
ATOM 1319 C CA . THR A 1 169 ? -7.508 -5.973 -9.734 1.00 89.88 169 THR A CA 1
ATOM 1320 C C . THR A 1 169 ? -7.737 -4.483 -9.926 1.00 89.88 169 THR A C 1
ATOM 1322 O O . THR A 1 169 ? -8.371 -3.833 -9.097 1.00 89.88 169 THR A O 1
ATOM 1325 N N . ASP A 1 170 ? -7.238 -3.935 -11.028 1.00 86.81 170 ASP A N 1
ATOM 1326 C CA . ASP A 1 170 ? -7.575 -2.585 -11.484 1.00 86.81 170 ASP A CA 1
ATOM 1327 C C . ASP A 1 170 ? -8.713 -2.552 -12.518 1.00 86.81 170 ASP A C 1
ATOM 1329 O O . ASP A 1 170 ? -8.968 -1.510 -13.125 1.00 86.81 170 ASP A O 1
ATOM 1333 N N . PHE A 1 171 ? -9.380 -3.693 -12.730 1.00 86.25 171 PHE A N 1
ATOM 1334 C CA . PHE A 1 171 ? -10.444 -3.891 -13.719 1.00 86.25 171 PHE A CA 1
ATOM 1335 C C . PHE A 1 171 ? -10.027 -3.635 -15.174 1.00 86.25 171 PHE A C 1
ATOM 1337 O O . PHE A 1 171 ? -10.891 -3.458 -16.034 1.00 86.25 171 PHE A O 1
ATOM 1344 N N . LYS A 1 172 ? -8.723 -3.598 -15.457 1.00 83.50 172 LYS A N 1
ATOM 1345 C CA . LYS A 1 172 ? -8.184 -3.476 -16.810 1.00 83.50 172 LYS A CA 1
ATOM 1346 C C . LYS A 1 172 ? -7.249 -4.638 -17.092 1.00 83.50 172 LYS A C 1
ATOM 1348 O O . LYS A 1 172 ? -7.679 -5.667 -17.597 1.00 83.50 172 LYS A O 1
ATOM 1353 N N . ASP A 1 173 ? -5.994 -4.490 -16.685 1.00 79.56 173 ASP A N 1
ATOM 1354 C CA . ASP A 1 173 ? -4.900 -5.343 -17.147 1.00 79.56 173 ASP A CA 1
ATOM 1355 C C . ASP A 1 173 ? -3.969 -5.767 -16.007 1.00 79.56 173 ASP A C 1
ATOM 1357 O O . ASP A 1 173 ? -2.866 -6.262 -16.243 1.00 79.56 173 ASP A O 1
ATOM 1361 N N . PHE A 1 174 ? -4.367 -5.505 -14.762 1.00 83.56 174 PHE A N 1
ATOM 1362 C CA . PHE A 1 174 ? -3.600 -5.860 -13.582 1.00 83.56 174 PHE A CA 1
ATOM 1363 C C . PHE A 1 174 ? -4.415 -6.757 -12.659 1.00 83.56 174 PHE A C 1
ATOM 1365 O O . PHE A 1 174 ? -5.533 -6.419 -12.255 1.00 83.56 174 PHE A O 1
ATOM 1372 N N . VAL A 1 175 ? -3.809 -7.881 -12.290 1.00 86.25 175 VAL A N 1
ATOM 1373 C CA . VAL A 1 175 ? -4.284 -8.790 -11.253 1.00 86.25 175 VAL A CA 1
ATOM 1374 C C . VAL A 1 175 ? -3.109 -9.141 -10.348 1.00 86.25 175 VAL A C 1
ATOM 1376 O O . VAL A 1 175 ? -2.045 -9.530 -10.818 1.00 86.25 175 VAL A O 1
ATOM 1379 N N . GLU A 1 176 ? -3.300 -9.022 -9.042 1.00 86.88 176 GLU A N 1
ATOM 1380 C CA . GLU A 1 176 ? -2.350 -9.488 -8.036 1.00 86.88 176 GLU A CA 1
ATOM 1381 C C . GLU A 1 176 ? -3.045 -10.509 -7.141 1.00 86.88 176 GLU A C 1
ATOM 1383 O O . GLU A 1 176 ? -4.104 -10.232 -6.574 1.00 86.88 176 GLU A O 1
ATOM 1388 N N . VAL A 1 177 ? -2.433 -11.681 -6.999 1.00 89.00 177 VAL A N 1
ATOM 1389 C CA . VAL A 1 177 ? -2.833 -12.693 -6.025 1.00 89.00 177 VAL A CA 1
ATOM 1390 C C . VAL A 1 177 ? -1.784 -12.714 -4.933 1.00 89.00 177 VAL A C 1
ATOM 1392 O O . VAL A 1 177 ? -0.614 -12.996 -5.169 1.00 89.00 177 VAL A O 1
ATOM 1395 N N . LYS A 1 178 ? -2.202 -12.385 -3.723 1.00 88.50 178 LYS A N 1
ATOM 1396 C CA . LYS A 1 178 ? -1.333 -12.200 -2.572 1.00 88.50 178 LYS A CA 1
ATOM 1397 C C . LYS A 1 178 ? -1.652 -13.245 -1.510 1.00 88.50 178 LYS A C 1
ATOM 1399 O O . LYS A 1 178 ? -2.826 -13.463 -1.216 1.00 88.50 178 LYS A O 1
ATOM 1404 N N . TYR A 1 179 ? -0.609 -13.780 -0.882 1.00 85.44 179 TYR A N 1
ATOM 1405 C CA . TYR A 1 179 ? -0.690 -14.643 0.290 1.00 85.44 179 TYR A CA 1
ATOM 1406 C C . TYR A 1 179 ? 0.140 -14.052 1.445 1.00 85.44 179 TYR A C 1
ATOM 1408 O O . TYR A 1 179 ? 1.317 -13.718 1.283 1.00 85.44 179 TYR A O 1
ATOM 1416 N N . ASP A 1 180 ? -0.502 -13.861 2.595 1.00 81.44 180 ASP A N 1
ATOM 1417 C CA . ASP A 1 180 ? 0.106 -13.417 3.851 1.00 81.44 180 ASP A CA 1
ATOM 1418 C C . ASP A 1 180 ? 0.428 -14.659 4.709 1.00 81.44 180 ASP A C 1
ATOM 1420 O O . ASP A 1 180 ? -0.491 -15.367 5.119 1.00 81.44 180 ASP A O 1
ATOM 1424 N N . LEU A 1 181 ? 1.721 -14.915 4.961 1.00 74.81 181 LEU A N 1
ATOM 1425 C CA . LEU A 1 181 ? 2.222 -15.923 5.912 1.00 74.81 181 LEU A CA 1
ATOM 1426 C C . LEU A 1 181 ? 2.368 -15.330 7.312 1.00 74.81 181 LEU A C 1
ATOM 1428 O O . LEU A 1 181 ? 3.012 -14.247 7.416 1.00 74.81 181 LEU A O 1
#

Radius of gyration: 17.29 Å; Cα contacts (8 Å, |Δi|>4): 451; chains: 1; bounding box: 44×38×42 Å

Secondary structure (DSSP, 8-state):
-EEEEEE-TT--EEEEEEEEEE-TTSEEEEEEEEEETTT--EEEEEEEEEEEE--SSGGGGT-SEEEEEEEEETTTTEEEEEEEEEEEEEE-STT--EEEEEEEEEEEETT--EEEEEEEEEEEEEEEEETTEEEEEEEEEEEE-SSSTT-EEEEEEEEEEETTEEEEE-SSS-EEEEEE-

Nearest PDB structures (foldseek):
  3wi5-assembly1_A  TM=4.209E-01  e=4.948E-02  Neisseria meningitidis
  5mds-assembly1_C  TM=3.472E-01  e=2.617E-01  Vibrio harveyi
  8qn4-assembly1_F  TM=4.759E-01  e=1.384E+00  Escherichia coli K-12
  3njt-assembly1_A  TM=3.510E-01  e=8.905E-01  Bordetella pertussis
  1e54-assembly1_A  TM=3.504E-01  e=3.510E+00  Delftia acidovorans

Solvent-accessible surface area (backbone atoms only — not comparable to full-atom values): 9331 Å² total; per-residue (Å²): 85,36,44,32,43,35,36,35,88,77,77,48,49,29,45,36,41,38,43,75,51,72,50,94,82,40,36,35,43,35,44,38,38,24,38,32,71,86,78,69,48,76,42,45,35,45,34,43,31,43,53,45,70,47,82,80,63,85,56,46,83,75,31,45,37,39,35,42,39,42,33,40,32,62,86,75,74,45,52,28,45,34,41,34,40,32,33,74,44,82,46,70,70,81,96,51,52,26,37,42,34,42,36,41,39,37,37,32,38,86,85,70,53,75,50,77,48,61,29,41,34,43,32,38,56,80,46,70,84,46,102,79,39,47,40,35,43,36,43,33,36,36,45,72,52,81,84,47,80,96,43,68,41,87,44,55,34,42,33,46,33,44,72,50,38,33,44,35,33,48,88,77,50,39,40,36,45,35,41,57,96

Mean predicted aligned error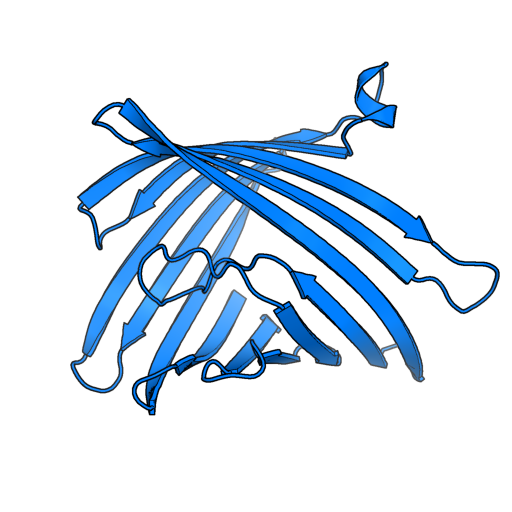: 7.85 Å

pLDDT: mean 81.81, std 11.12, range [48.31, 93.31]

Foldseek 3Di:
DKWKWKQFPVRWTKIKDKDWDADPQQKIWIKIWIATPPPRDIKIKIWIWRKDACPDDPCVVPFGIKIWTWMAIPVVRWIKGKIKTKDKDWDDDDPKIKIKMKMKMWIAIPVRDIDIFIKIKIKIWDDDPDPQWTWMKMKMAWDQDGRPPRDTDRAIKIKIDIRQWIWIDRVPGMIMIMGHD